Protein AF-A0A2M9CWA7-F1 (afdb_monomer)

Mean predicted aligned error: 9.36 Å

Solvent-accessible surface area (backbone atoms only — not comparable to full-atom values): 10494 Å² total; per-residue (Å²): 132,73,72,74,61,67,66,65,58,59,62,65,69,43,51,64,51,53,50,51,52,52,57,57,61,67,73,50,101,60,88,81,72,62,63,68,57,50,52,52,52,54,49,53,51,52,51,53,55,52,52,47,53,51,34,50,54,49,31,70,78,39,72,84,45,62,67,53,47,48,55,37,43,53,51,51,56,71,47,40,66,57,52,29,53,52,30,21,52,52,19,55,70,50,50,70,67,48,34,55,51,39,73,76,43,38,70,62,42,52,51,34,38,74,72,54,38,59,66,62,38,50,56,53,53,49,49,47,29,56,78,57,76,42,82,76,58,69,73,57,57,60,55,68,42,81,81,52,54,61,67,56,34,35,50,33,50,50,30,19,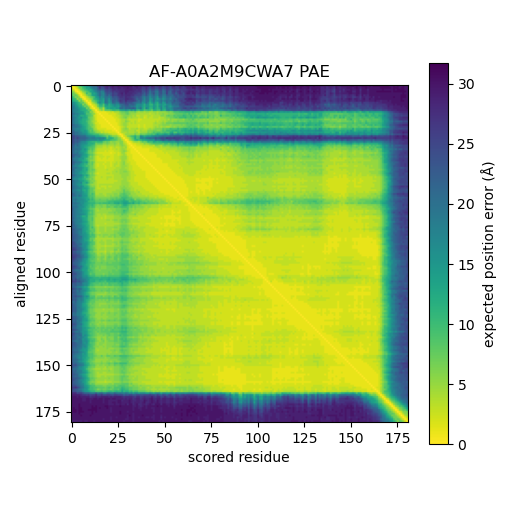49,49,27,40,69,62,78,82,84,69,84,77,74,82,90,74,89,84,80,88,134

Radius of gyration: 22.24 Å; Cα contacts (8 Å, |Δi|>4): 115; chains: 1; bounding box: 54×38×86 Å

pLDDT: mean 84.67, std 19.37, range [33.12, 98.31]

Secondary structure (DSSP, 8-state):
--HHHHHHHHHHHHHHHHHHHHHHHTTSSSPPPSHHHHHHHHHHHHHHHHHHHHHHHHHHH-TT-HHHHHHHHHHHHHTHHHHHHHHHHHHHT--HHHHHHHHHHHHHHHHHHHTT-HHHHHHHHHHHHHHHT-PPPHHHHHHT-TTS-HHHHHHHHHHHHHHHH----S-----------

Structure (mmCIF, N/CA/C/O backbone):
data_AF-A0A2M9CWA7-F1
#
_entry.id   AF-A0A2M9CWA7-F1
#
loop_
_atom_site.group_PDB
_atom_site.id
_atom_site.type_symbol
_atom_site.label_atom_id
_atom_site.label_alt_id
_atom_site.label_comp_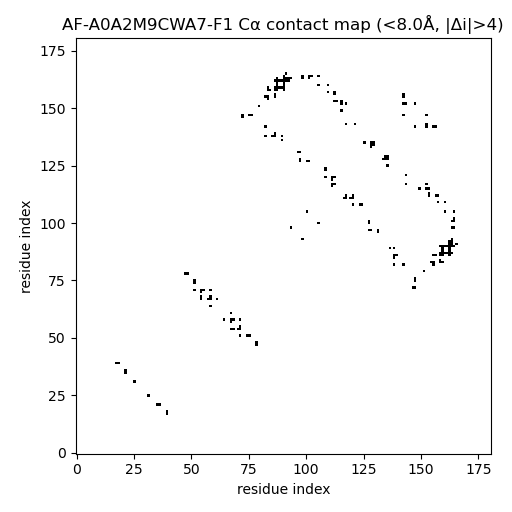id
_atom_site.label_asym_id
_atom_site.label_entity_id
_ato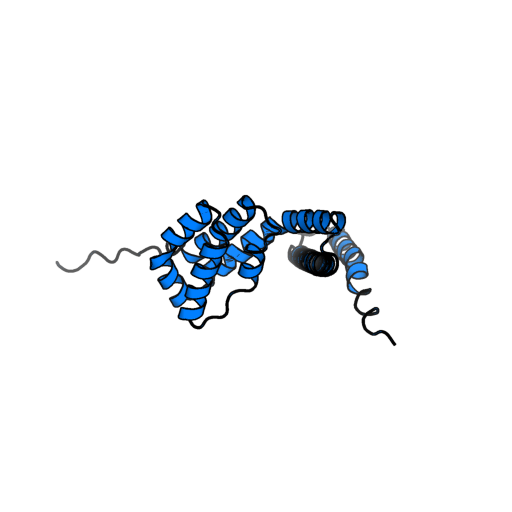m_site.label_seq_id
_atom_site.pdbx_PDB_ins_code
_atom_site.Cartn_x
_atom_site.Cartn_y
_atom_site.Cartn_z
_atom_site.occupancy
_atom_site.B_iso_or_equiv
_atom_site.auth_seq_id
_atom_site.auth_comp_id
_atom_site.auth_asym_id
_atom_site.auth_atom_id
_atom_site.pdbx_PDB_model_num
ATOM 1 N N . MET A 1 1 ? -4.539 22.882 -30.235 1.00 38.69 1 MET A N 1
ATOM 2 C CA . MET A 1 1 ? -3.107 22.633 -29.977 1.00 38.69 1 MET A CA 1
ATOM 3 C C . MET A 1 1 ? -3.024 21.938 -28.639 1.00 38.69 1 MET A C 1
ATOM 5 O O . MET A 1 1 ? -3.598 22.426 -27.677 1.00 38.69 1 MET A O 1
ATOM 9 N N . ASP A 1 2 ? -2.472 20.735 -28.660 1.00 36.09 2 ASP A N 1
ATOM 10 C CA . ASP A 1 2 ? -2.623 19.704 -27.640 1.00 36.09 2 ASP A CA 1
ATOM 11 C C . ASP A 1 2 ? -1.603 19.910 -26.510 1.00 36.09 2 ASP A C 1
ATOM 13 O O . ASP A 1 2 ? -0.435 19.546 -26.631 1.00 36.09 2 ASP A O 1
ATOM 17 N N . THR A 1 3 ? -2.025 20.563 -25.426 1.00 36.72 3 THR A N 1
ATOM 18 C CA . THR A 1 3 ? -1.172 20.862 -24.262 1.00 36.72 3 THR A CA 1
ATOM 19 C C . THR A 1 3 ? -0.827 19.620 -23.438 1.00 36.72 3 THR A C 1
ATOM 21 O O . THR A 1 3 ? 0.055 19.682 -22.590 1.00 36.72 3 THR A O 1
ATOM 24 N N . THR A 1 4 ? -1.455 18.470 -23.708 1.00 40.16 4 THR A N 1
ATOM 25 C CA . THR A 1 4 ? -1.196 17.229 -22.962 1.00 40.16 4 THR A CA 1
ATOM 26 C C . THR A 1 4 ? 0.036 16.457 -23.436 1.00 40.16 4 THR A C 1
ATOM 28 O O . THR A 1 4 ? 0.492 15.553 -22.733 1.00 40.16 4 THR A O 1
ATOM 31 N N . ASN A 1 5 ? 0.594 16.805 -24.601 1.00 40.84 5 ASN A N 1
ATOM 32 C CA . ASN A 1 5 ? 1.736 16.097 -25.184 1.00 40.84 5 ASN A CA 1
ATOM 33 C C . ASN A 1 5 ? 3.087 16.724 -24.787 1.00 40.84 5 ASN A C 1
ATOM 35 O O . ASN A 1 5 ? 4.086 16.021 -24.664 1.00 40.84 5 ASN A O 1
ATOM 39 N N . THR A 1 6 ? 3.108 18.029 -24.504 1.00 35.41 6 THR A N 1
ATOM 40 C CA . THR A 1 6 ? 4.332 18.759 -24.138 1.00 35.41 6 THR A CA 1
ATOM 41 C C . THR A 1 6 ? 4.754 18.518 -22.685 1.00 35.41 6 THR A C 1
ATOM 43 O O . THR A 1 6 ? 5.943 18.521 -22.405 1.00 35.41 6 THR A O 1
ATOM 46 N N . GLU A 1 7 ? 3.821 18.244 -21.765 1.00 40.56 7 GLU A N 1
ATOM 47 C CA . GLU A 1 7 ? 4.146 17.930 -20.359 1.00 40.56 7 GLU A CA 1
ATOM 48 C C . GLU A 1 7 ? 4.618 16.478 -20.160 1.00 40.56 7 GLU A C 1
ATOM 50 O O . GLU A 1 7 ? 5.442 16.211 -19.292 1.00 40.56 7 GLU A O 1
ATOM 55 N N . LYS A 1 8 ? 4.161 15.533 -20.996 1.00 42.03 8 LYS A N 1
ATOM 56 C CA . LYS A 1 8 ? 4.518 14.102 -20.891 1.00 42.03 8 LYS A CA 1
ATOM 57 C C . LYS A 1 8 ? 5.938 13.781 -21.364 1.00 42.03 8 LYS A C 1
ATOM 59 O O . LYS A 1 8 ? 6.501 12.767 -20.959 1.00 42.03 8 LYS A O 1
ATOM 64 N N . GLN A 1 9 ? 6.515 14.620 -22.224 1.00 38.09 9 GLN A N 1
ATOM 65 C CA . GLN A 1 9 ? 7.842 14.397 -22.803 1.00 38.09 9 GLN A CA 1
ATOM 66 C C . GLN A 1 9 ? 8.982 14.905 -21.898 1.00 38.09 9 GLN A C 1
ATOM 68 O O . GLN A 1 9 ? 10.122 14.458 -22.029 1.00 38.09 9 GLN A O 1
ATOM 73 N N . THR A 1 10 ? 8.658 15.763 -20.926 1.00 47.47 10 THR A N 1
ATOM 74 C CA . THR A 1 10 ? 9.597 16.420 -20.001 1.00 47.47 10 THR A CA 1
ATOM 75 C C . THR A 1 10 ? 10.071 15.520 -18.853 1.00 47.47 10 THR A C 1
ATOM 77 O O . THR A 1 10 ? 11.124 15.772 -18.270 1.00 47.47 10 THR A O 1
ATOM 80 N N . ASP A 1 11 ? 9.337 14.449 -18.540 1.00 52.94 11 ASP A N 1
ATOM 81 C CA . ASP A 1 11 ? 9.581 13.623 -17.349 1.00 52.94 11 ASP A CA 1
ATOM 82 C C . ASP A 1 11 ? 10.583 12.474 -17.586 1.00 52.94 11 ASP A C 1
ATOM 84 O O . ASP A 1 11 ? 11.450 12.217 -16.746 1.00 52.94 11 ASP A O 1
ATOM 88 N N . ILE A 1 12 ? 10.536 11.810 -18.751 1.00 50.84 12 ILE A N 1
ATOM 89 C CA . ILE A 1 12 ? 11.425 10.672 -19.078 1.00 50.84 12 ILE A CA 1
ATOM 90 C C . ILE A 1 12 ? 12.798 11.145 -19.576 1.00 50.84 12 ILE A C 1
ATOM 92 O O . ILE A 1 12 ? 13.814 10.564 -19.195 1.00 50.84 12 ILE A O 1
ATOM 96 N N . GLN A 1 13 ? 12.863 12.238 -20.353 1.00 53.28 13 GLN A N 1
ATOM 97 C CA . GLN A 1 13 ? 14.140 12.861 -20.753 1.00 53.28 13 GLN A CA 1
ATOM 98 C C . GLN A 1 13 ? 14.951 13.371 -19.544 1.00 53.28 13 GLN A C 1
ATOM 100 O O . GLN A 1 13 ? 16.154 13.590 -19.646 1.00 53.28 13 GLN A O 1
ATOM 105 N N . ASN A 1 14 ? 14.307 13.496 -18.382 1.00 72.12 14 ASN A N 1
ATOM 106 C CA . ASN A 1 14 ? 14.909 13.923 -17.126 1.00 72.12 14 ASN A CA 1
ATOM 107 C C . ASN A 1 14 ? 15.718 12.805 -16.438 1.00 72.12 14 ASN A C 1
ATOM 109 O O . ASN A 1 14 ? 16.709 13.095 -15.783 1.00 72.12 14 ASN A O 1
ATOM 113 N N . LEU A 1 15 ? 15.340 11.523 -16.575 1.00 77.94 15 LEU A N 1
ATOM 114 C CA . LEU A 1 15 ? 15.951 10.449 -15.774 1.00 77.94 15 LEU A CA 1
ATOM 115 C C . LEU A 1 15 ? 17.387 10.116 -16.197 1.00 77.94 15 LEU A C 1
ATOM 117 O O . LEU A 1 15 ? 18.257 9.979 -15.343 1.00 77.94 15 LEU A O 1
ATOM 121 N N . ASP A 1 16 ? 17.642 10.014 -17.501 1.00 82.38 16 ASP A N 1
ATOM 122 C CA . ASP A 1 16 ? 18.994 9.775 -18.026 1.00 82.38 16 ASP A CA 1
ATOM 123 C C . ASP A 1 16 ? 19.945 10.923 -17.647 1.00 82.38 16 ASP A C 1
ATOM 125 O O . ASP A 1 16 ? 21.086 10.692 -17.250 1.00 82.38 16 ASP A O 1
ATOM 129 N N . GLN A 1 17 ? 19.444 12.163 -17.669 1.00 82.94 17 GLN A N 1
ATOM 130 C CA . GLN A 1 17 ? 20.203 13.323 -17.209 1.00 82.94 17 GLN A CA 1
ATOM 131 C C . GLN A 1 17 ? 20.481 13.262 -15.700 1.00 82.94 17 GLN A C 1
ATOM 133 O O . GLN A 1 17 ? 21.622 13.451 -15.292 1.00 82.94 17 GLN A O 1
ATOM 138 N N . LEU A 1 18 ? 19.484 12.916 -14.878 1.00 83.25 18 LEU A N 1
ATOM 139 C CA . LEU A 1 18 ? 19.658 12.749 -13.429 1.00 83.25 18 LEU A CA 1
ATOM 140 C C . LEU A 1 18 ? 20.708 11.681 -13.086 1.00 83.25 18 LEU A C 1
ATOM 142 O O . LEU A 1 18 ? 21.506 11.873 -12.169 1.00 83.25 18 LEU A O 1
ATOM 146 N N . LEU A 1 19 ? 20.728 10.563 -13.818 1.00 87.06 19 LEU A N 1
ATOM 147 C CA . LEU A 1 19 ? 21.727 9.511 -13.625 1.00 87.06 19 LEU A CA 1
ATOM 148 C C . LEU A 1 19 ? 23.127 9.981 -14.041 1.00 87.06 19 LEU A C 1
ATOM 150 O O . LEU A 1 19 ? 24.079 9.784 -13.288 1.00 87.06 19 LEU A O 1
ATOM 154 N N . LYS A 1 20 ? 23.254 10.677 -15.177 1.00 87.88 20 LYS A N 1
ATOM 155 C CA . LYS A 1 20 ? 24.523 11.284 -15.623 1.00 87.88 20 LYS A CA 1
ATOM 156 C C . LYS A 1 20 ? 25.059 12.327 -14.644 1.00 87.88 20 LYS A C 1
ATOM 158 O O . LYS A 1 20 ? 26.276 12.421 -14.449 1.00 87.88 20 LYS A O 1
ATOM 163 N N . ASP A 1 21 ? 24.173 13.097 -14.020 1.00 84.94 21 ASP A N 1
ATOM 164 C CA . ASP A 1 21 ? 24.539 14.086 -13.007 1.00 84.94 21 ASP A CA 1
ATOM 165 C C . ASP A 1 21 ? 25.096 13.394 -11.751 1.00 84.94 21 ASP A C 1
ATOM 167 O O . ASP A 1 21 ? 26.141 13.805 -11.242 1.00 84.94 21 ASP A O 1
ATOM 171 N N . LEU A 1 22 ? 24.471 12.297 -11.297 1.00 87.31 22 LEU A N 1
ATOM 172 C CA . LEU A 1 22 ? 24.997 11.468 -10.203 1.00 87.31 22 LEU A CA 1
ATOM 173 C C . LEU A 1 22 ? 26.350 10.838 -10.559 1.00 87.31 22 LEU A C 1
ATOM 175 O O . LEU A 1 22 ? 27.294 10.926 -9.775 1.00 87.31 22 LEU A O 1
ATOM 179 N N . GLU A 1 23 ? 26.478 10.242 -11.747 1.00 88.31 23 GLU A N 1
ATOM 180 C CA . GLU A 1 23 ? 27.740 9.660 -12.222 1.00 88.31 23 GLU A CA 1
ATOM 181 C C . GLU A 1 23 ? 28.871 10.691 -12.255 1.00 88.31 23 GLU A C 1
ATOM 183 O O . GLU A 1 23 ? 30.015 10.382 -11.925 1.00 88.31 23 GLU A O 1
ATOM 188 N N . SER A 1 24 ? 28.563 11.929 -12.639 1.00 84.56 24 SER A N 1
ATOM 189 C CA . SER A 1 24 ? 29.545 13.011 -12.693 1.00 84.56 24 SER A CA 1
ATOM 190 C C . SER A 1 24 ? 29.987 13.456 -11.298 1.00 84.56 24 SER A C 1
ATOM 192 O O . SER A 1 24 ? 31.174 13.706 -11.099 1.00 84.56 24 SER A O 1
ATOM 194 N N . GLN A 1 25 ? 29.080 13.471 -10.316 1.00 77.69 25 GLN A N 1
ATOM 195 C CA . GLN A 1 25 ? 29.407 13.766 -8.914 1.00 77.69 25 GLN A CA 1
ATOM 196 C C . GLN A 1 25 ? 30.314 12.702 -8.275 1.00 77.69 25 GLN A C 1
ATOM 198 O O . GLN A 1 25 ? 31.097 13.020 -7.383 1.00 77.69 25 GLN A O 1
ATOM 203 N N . LEU A 1 26 ? 30.256 11.454 -8.753 1.00 82.56 26 LEU A N 1
ATOM 204 C CA . LEU A 1 26 ? 31.111 10.357 -8.284 1.00 82.56 26 LEU A CA 1
ATOM 205 C C . LEU A 1 26 ? 32.544 10.396 -8.844 1.00 82.56 26 LEU A C 1
ATOM 207 O O . LEU A 1 26 ? 33.408 9.674 -8.349 1.00 82.56 26 LEU A O 1
ATOM 211 N N . LYS A 1 27 ? 32.822 11.224 -9.863 1.00 79.31 27 LYS A N 1
ATOM 212 C CA . LYS A 1 27 ? 34.168 11.358 -10.456 1.00 79.31 27 LYS A CA 1
ATOM 213 C C . LYS A 1 27 ? 35.133 12.170 -9.584 1.00 79.31 27 LYS A C 1
ATOM 215 O O . LYS A 1 27 ? 36.336 12.149 -9.838 1.00 79.31 27 LYS A O 1
ATOM 220 N N . GLU A 1 28 ? 34.641 12.861 -8.556 1.00 68.19 28 GLU A N 1
ATOM 221 C CA . GLU A 1 28 ? 35.477 13.561 -7.579 1.00 68.19 28 GLU A CA 1
ATOM 222 C C . GLU A 1 28 ? 35.774 12.664 -6.364 1.00 68.19 28 GLU A C 1
ATOM 224 O O . GLU A 1 28 ? 34.864 12.108 -5.755 1.00 68.19 28 GLU A O 1
ATOM 229 N N . VAL A 1 29 ? 37.048 12.539 -5.962 1.00 57.81 29 VAL A N 1
ATOM 230 C CA . VAL A 1 29 ? 37.458 11.794 -4.752 1.00 57.81 29 VAL A CA 1
ATOM 231 C C . VAL A 1 29 ? 37.065 12.592 -3.504 1.00 57.81 29 VAL A C 1
ATOM 233 O O . VAL A 1 29 ? 37.864 13.332 -2.931 1.00 57.81 29 VAL A O 1
ATOM 236 N N . LYS A 1 30 ? 35.798 12.477 -3.106 1.00 72.50 30 LYS A N 1
ATOM 237 C CA . LYS A 1 30 ? 35.201 13.082 -1.910 1.00 72.50 30 LYS A CA 1
ATOM 238 C C . LYS A 1 30 ? 34.226 12.093 -1.262 1.00 72.50 30 LYS A C 1
ATOM 240 O O . LYS A 1 30 ? 33.740 11.186 -1.939 1.00 72.50 30 LYS A O 1
ATOM 245 N N . PRO A 1 31 ? 33.920 12.242 0.040 1.00 78.38 31 PRO A N 1
ATOM 246 C CA . PRO A 1 31 ? 32.819 11.504 0.647 1.00 78.38 31 PRO A CA 1
ATOM 247 C C . PRO A 1 31 ? 31.527 11.761 -0.139 1.00 78.38 31 PRO A C 1
ATOM 249 O O . PRO A 1 31 ? 31.173 12.910 -0.410 1.00 78.38 31 PRO A O 1
ATOM 252 N N . VAL A 1 32 ? 30.842 10.682 -0.519 1.00 81.56 32 VAL A N 1
ATOM 253 C CA . VAL A 1 32 ? 29.618 10.744 -1.323 1.00 81.56 32 VAL A CA 1
ATOM 254 C C . VAL A 1 32 ? 28.492 11.350 -0.488 1.00 81.56 32 VAL A C 1
ATOM 256 O O . VAL A 1 32 ? 28.155 10.834 0.578 1.00 81.56 32 VAL A O 1
ATOM 259 N N . ASN A 1 33 ? 27.898 12.440 -0.976 1.00 84.19 33 ASN A N 1
ATOM 260 C CA . ASN A 1 33 ? 26.693 13.017 -0.388 1.00 84.19 33 ASN A CA 1
ATOM 261 C C . ASN A 1 33 ? 25.476 12.138 -0.753 1.00 84.19 33 ASN A C 1
ATOM 263 O O . ASN A 1 33 ? 25.222 11.959 -1.944 1.00 84.19 33 ASN A O 1
ATOM 267 N N . PRO A 1 34 ? 24.716 11.592 0.216 1.00 87.50 34 PRO A N 1
ATOM 268 C CA . PRO A 1 34 ? 23.567 10.734 -0.077 1.00 87.50 34 PRO A CA 1
ATOM 269 C C . PRO A 1 34 ? 22.316 11.496 -0.541 1.00 87.50 34 PRO A C 1
ATOM 271 O O . PRO A 1 34 ? 21.430 10.880 -1.130 1.00 87.50 34 PRO A O 1
ATOM 274 N N . GLU A 1 35 ? 22.211 12.807 -0.295 1.00 88.44 35 GLU A N 1
ATOM 275 C CA . GLU A 1 35 ? 20.981 13.564 -0.587 1.00 88.44 35 GLU A CA 1
ATOM 276 C C . GLU A 1 35 ? 20.592 13.552 -2.081 1.00 88.44 35 GLU A C 1
ATOM 278 O O . GLU A 1 35 ? 19.451 13.200 -2.379 1.00 88.44 35 GLU A O 1
ATOM 283 N N . PRO A 1 36 ? 21.508 13.775 -3.046 1.00 86.56 36 PRO A N 1
ATOM 284 C CA . PRO A 1 36 ? 21.181 13.647 -4.469 1.00 86.56 36 PRO A CA 1
ATOM 285 C C . PRO A 1 36 ? 20.656 12.256 -4.859 1.00 86.56 36 PRO A C 1
ATOM 287 O O . PRO A 1 36 ? 19.729 12.138 -5.660 1.00 86.56 36 PRO A O 1
ATOM 290 N N . PHE A 1 37 ? 21.202 11.187 -4.267 1.00 89.69 37 PHE A N 1
ATOM 291 C CA . PHE A 1 37 ? 20.715 9.822 -4.498 1.00 89.69 37 PHE A CA 1
ATOM 292 C C . PHE A 1 37 ? 19.302 9.640 -3.956 1.00 89.69 37 PHE A C 1
ATOM 294 O O . PHE A 1 37 ? 18.473 8.984 -4.586 1.00 89.69 37 PHE A O 1
ATOM 301 N N . ARG A 1 38 ? 19.017 10.240 -2.798 1.00 88.31 38 ARG A N 1
ATOM 302 C CA . ARG A 1 38 ? 17.690 10.219 -2.191 1.00 88.31 38 ARG A CA 1
ATOM 303 C C . ARG A 1 38 ? 16.668 10.936 -3.064 1.00 88.31 38 ARG A C 1
ATOM 305 O O . ARG A 1 38 ? 15.570 10.417 -3.251 1.00 88.31 38 ARG A O 1
ATOM 312 N N . ASP A 1 39 ? 17.039 12.071 -3.644 1.00 85.94 39 ASP A N 1
ATOM 313 C CA . ASP A 1 39 ? 16.180 12.821 -4.559 1.00 85.94 39 ASP A CA 1
ATOM 314 C C . ASP A 1 39 ? 15.872 12.030 -5.834 1.00 85.94 39 ASP A C 1
ATOM 316 O O . ASP A 1 39 ? 14.709 11.930 -6.233 1.00 85.94 39 ASP A O 1
ATOM 320 N N . VAL A 1 40 ? 16.884 11.405 -6.446 1.00 89.12 40 VAL A N 1
ATOM 321 C CA . VAL A 1 40 ? 16.683 10.544 -7.625 1.00 89.12 40 VAL A CA 1
ATOM 322 C C . VAL A 1 40 ? 15.831 9.325 -7.281 1.00 89.12 40 VAL A C 1
ATOM 324 O O . VAL A 1 40 ? 14.894 9.010 -8.015 1.00 89.12 40 VAL A O 1
ATOM 327 N N . PHE A 1 41 ? 16.085 8.678 -6.142 1.00 88.12 41 PHE A N 1
ATOM 328 C CA . PHE A 1 41 ? 15.269 7.565 -5.659 1.00 88.12 41 PHE A CA 1
ATOM 329 C C . PHE A 1 41 ? 13.797 7.971 -5.483 1.00 88.12 41 PHE A C 1
ATOM 331 O O . PHE A 1 41 ? 12.905 7.286 -5.982 1.00 88.12 41 PHE A O 1
ATOM 338 N N . ASN A 1 42 ? 13.533 9.118 -4.851 1.00 85.94 42 ASN A N 1
ATOM 339 C CA . ASN A 1 42 ? 12.176 9.633 -4.663 1.00 85.94 42 ASN A CA 1
ATOM 340 C C . ASN A 1 42 ? 11.469 9.903 -6.003 1.00 85.94 42 ASN A C 1
ATOM 342 O O . ASN A 1 42 ? 10.271 9.648 -6.129 1.00 85.94 42 ASN A O 1
ATOM 346 N N . ARG A 1 43 ? 12.193 10.392 -7.019 1.00 86.69 43 ARG A N 1
ATOM 347 C CA . ARG A 1 43 ? 11.641 10.592 -8.371 1.00 86.69 43 ARG A CA 1
ATOM 348 C C . ARG A 1 43 ? 11.321 9.270 -9.066 1.00 86.69 43 ARG A C 1
ATOM 350 O O . ARG A 1 43 ? 10.244 9.139 -9.640 1.00 86.69 43 ARG A O 1
ATOM 357 N N . LEU A 1 44 ? 12.215 8.283 -8.982 1.00 87.75 44 LEU A N 1
ATOM 358 C CA . LEU A 1 44 ? 11.989 6.941 -9.533 1.00 87.75 44 LEU A CA 1
ATOM 359 C C . LEU A 1 44 ? 10.720 6.306 -8.961 1.00 87.75 44 LEU A C 1
ATOM 361 O O . LEU A 1 44 ? 9.871 5.831 -9.712 1.00 87.75 44 LEU A O 1
ATOM 365 N N . VAL A 1 45 ? 10.564 6.390 -7.643 1.00 87.12 45 VAL A N 1
ATOM 366 C CA . VAL A 1 45 ? 9.354 5.995 -6.920 1.00 87.12 45 VAL A CA 1
ATOM 367 C C . VAL A 1 45 ? 8.102 6.682 -7.485 1.00 87.12 45 VAL A C 1
ATOM 369 O O . VAL A 1 45 ? 7.097 6.030 -7.770 1.00 87.12 45 VAL A O 1
ATOM 372 N N . GLN A 1 46 ? 8.140 8.002 -7.693 1.00 86.81 46 GLN A N 1
ATOM 373 C CA . GLN A 1 46 ? 6.989 8.745 -8.218 1.00 86.81 46 GLN A CA 1
ATOM 374 C C . GLN A 1 46 ? 6.616 8.292 -9.632 1.00 86.81 46 GLN A C 1
ATOM 376 O O . GLN A 1 46 ? 5.430 8.110 -9.922 1.00 86.81 46 GLN A O 1
ATOM 381 N N . TYR A 1 47 ? 7.606 8.048 -10.493 1.00 88.81 47 TYR A N 1
ATOM 382 C CA . TYR A 1 47 ? 7.365 7.519 -11.833 1.00 88.81 47 TYR A CA 1
ATOM 383 C C . TYR A 1 47 ? 6.796 6.103 -11.810 1.00 88.81 47 TYR A C 1
ATOM 385 O O . TYR A 1 47 ? 5.849 5.826 -12.546 1.00 88.81 47 TYR A O 1
ATOM 393 N N . GLN A 1 48 ? 7.293 5.231 -10.931 1.00 90.75 48 GLN A N 1
ATOM 394 C CA . GLN A 1 48 ? 6.750 3.882 -10.750 1.00 90.75 48 GLN A CA 1
ATOM 395 C C . GLN A 1 48 ? 5.280 3.920 -10.315 1.00 90.75 48 GLN A C 1
ATOM 397 O O . GLN A 1 48 ? 4.437 3.261 -10.929 1.00 90.75 48 GLN A O 1
ATOM 402 N N . ARG A 1 49 ? 4.941 4.752 -9.322 1.00 89.56 49 ARG A N 1
ATOM 403 C CA . ARG A 1 49 ? 3.550 4.952 -8.879 1.00 89.56 49 ARG A CA 1
ATOM 404 C C . ARG A 1 49 ? 2.673 5.502 -9.999 1.00 89.56 49 ARG A C 1
ATOM 406 O O . ARG A 1 49 ? 1.549 5.041 -10.193 1.00 89.56 49 ARG A O 1
ATOM 413 N N . ARG A 1 50 ? 3.176 6.479 -10.757 1.00 91.88 50 ARG A N 1
ATOM 414 C CA . ARG A 1 50 ? 2.438 7.071 -11.876 1.00 91.88 50 ARG A CA 1
ATOM 415 C C . ARG A 1 50 ? 2.179 6.050 -12.979 1.00 91.88 50 ARG A C 1
ATOM 417 O O . ARG A 1 50 ? 1.069 5.997 -13.503 1.00 91.88 50 ARG A O 1
ATOM 424 N N . PHE A 1 51 ? 3.170 5.229 -13.306 1.00 95.12 51 PHE A N 1
ATOM 425 C CA . PHE A 1 51 ? 3.024 4.159 -14.284 1.00 95.12 51 PHE A CA 1
ATOM 426 C C . PHE A 1 51 ? 1.982 3.126 -13.841 1.00 95.12 51 PHE A C 1
ATOM 428 O O . PHE A 1 51 ? 1.098 2.787 -14.625 1.00 95.12 51 PHE A O 1
ATOM 435 N N . GLN A 1 52 ? 1.998 2.715 -12.568 1.00 95.38 52 GLN A N 1
ATOM 436 C CA . GLN A 1 52 ? 0.970 1.832 -12.008 1.00 95.38 52 GLN A CA 1
ATOM 437 C C . GLN A 1 52 ? -0.448 2.416 -12.148 1.00 95.38 52 GLN A C 1
ATOM 439 O O . GLN A 1 52 ? -1.360 1.697 -12.540 1.00 95.38 52 GLN A O 1
ATOM 444 N N . GLN A 1 53 ? -0.643 3.714 -11.888 1.00 93.38 53 GLN A N 1
ATOM 445 C CA . GLN A 1 53 ? -1.947 4.378 -12.061 1.00 93.38 53 GLN A CA 1
ATOM 446 C C . GLN A 1 53 ? -2.412 4.408 -13.523 1.00 93.38 53 GLN A C 1
ATOM 448 O O . GLN A 1 53 ? -3.602 4.286 -13.805 1.00 93.38 53 GLN A O 1
ATOM 453 N N . LEU A 1 54 ? -1.484 4.598 -14.466 1.00 95.88 54 LEU A N 1
ATOM 454 C CA . LEU A 1 54 ? -1.806 4.551 -15.892 1.00 95.88 54 LEU A CA 1
ATOM 455 C C . LEU A 1 54 ? -2.219 3.140 -16.317 1.00 95.88 54 LEU A C 1
ATOM 457 O O . LEU A 1 54 ? -3.148 3.002 -17.108 1.00 95.88 54 LEU A O 1
ATOM 461 N N . LEU A 1 55 ? -1.566 2.110 -15.774 1.00 96.06 55 LEU A N 1
ATOM 462 C CA . LEU A 1 55 ? -1.938 0.715 -16.004 1.00 96.06 55 LEU A CA 1
ATOM 463 C C . LEU A 1 55 ? -3.310 0.389 -15.418 1.00 96.06 55 LEU A C 1
ATOM 465 O O . LEU A 1 55 ? -4.123 -0.201 -16.120 1.00 96.06 55 LEU A O 1
ATOM 469 N N . GLU A 1 56 ? -3.596 0.830 -14.192 1.00 95.00 56 GLU A N 1
ATOM 470 C CA . GLU A 1 56 ? -4.932 0.717 -13.595 1.00 95.00 56 GLU A CA 1
ATOM 471 C C . GLU A 1 56 ? -5.990 1.316 -14.530 1.00 95.00 56 GLU A C 1
ATOM 473 O O . GLU A 1 56 ? -6.912 0.620 -14.957 1.00 95.00 56 GLU A O 1
ATOM 478 N N . TRP A 1 57 ? -5.800 2.571 -14.949 1.00 95.62 57 TRP A N 1
ATOM 479 C CA . TRP A 1 57 ? -6.733 3.241 -15.852 1.00 95.62 57 TRP A CA 1
ATOM 480 C C . TRP A 1 57 ? -6.871 2.524 -17.204 1.00 95.62 57 TRP A C 1
ATOM 482 O O . TRP A 1 57 ? -7.976 2.375 -17.729 1.00 95.62 57 TRP A O 1
ATOM 492 N N . ALA A 1 58 ? -5.764 2.026 -17.759 1.00 95.75 58 ALA A N 1
ATOM 493 C CA . ALA A 1 58 ? -5.781 1.253 -18.993 1.00 95.75 58 ALA A CA 1
ATOM 494 C C . ALA A 1 58 ? -6.577 -0.053 -18.837 1.00 95.75 58 ALA A C 1
ATOM 496 O O . ALA A 1 58 ? -7.339 -0.399 -19.742 1.00 95.75 58 ALA A O 1
ATOM 497 N N . THR A 1 59 ? -6.447 -0.750 -17.702 1.00 94.94 59 THR A N 1
ATOM 498 C CA . THR A 1 59 ? -7.214 -1.972 -17.408 1.00 94.94 59 THR A CA 1
ATOM 499 C C . THR A 1 59 ? -8.693 -1.698 -17.150 1.00 94.94 59 THR A C 1
ATOM 501 O O . THR A 1 59 ? -9.532 -2.500 -17.555 1.00 94.94 59 THR A O 1
ATOM 504 N N . ASP A 1 60 ? -9.037 -0.545 -16.571 1.00 92.94 60 ASP A N 1
ATOM 505 C CA . ASP A 1 60 ? -10.430 -0.145 -16.350 1.00 92.94 60 ASP A CA 1
ATOM 506 C C . ASP A 1 60 ? -11.180 0.103 -17.663 1.00 92.94 60 ASP A C 1
ATOM 508 O O . ASP A 1 60 ? -12.362 -0.243 -17.773 1.00 92.94 60 ASP A O 1
ATOM 512 N N . ILE A 1 61 ? -10.492 0.681 -18.657 1.00 95.50 61 ILE A N 1
ATOM 513 C CA . ILE A 1 61 ? -11.027 0.917 -20.007 1.00 95.50 61 ILE A CA 1
ATOM 514 C C . ILE A 1 61 ? -11.009 -0.372 -20.843 1.00 95.50 61 ILE A C 1
ATOM 516 O O . ILE A 1 61 ? -11.911 -0.595 -21.646 1.00 95.50 61 ILE A O 1
ATOM 520 N N . ASN A 1 62 ? -10.011 -1.239 -20.648 1.00 94.06 62 ASN A N 1
ATOM 521 C CA . ASN A 1 62 ? -9.795 -2.455 -21.439 1.00 94.06 62 ASN A CA 1
ATOM 522 C C . ASN A 1 62 ? -9.943 -3.716 -20.577 1.00 94.06 62 ASN A C 1
ATOM 524 O O . ASN A 1 62 ? -9.011 -4.513 -20.456 1.00 94.06 62 ASN A O 1
ATOM 528 N N . ARG A 1 63 ? -11.124 -3.903 -19.978 1.00 89.50 63 ARG A N 1
ATOM 529 C CA . ARG A 1 63 ? -11.365 -4.940 -18.956 1.00 89.50 63 ARG A CA 1
ATOM 530 C C . ARG A 1 63 ? -11.104 -6.372 -19.414 1.00 89.50 63 ARG A C 1
ATOM 532 O O . ARG A 1 63 ? -10.774 -7.200 -18.577 1.00 89.50 63 ARG A O 1
ATOM 539 N N . ASP A 1 64 ? -11.206 -6.665 -20.706 1.00 93.06 64 ASP A N 1
ATOM 540 C CA . ASP A 1 64 ? -10.980 -8.015 -21.240 1.00 93.06 64 ASP A CA 1
ATOM 541 C C . ASP A 1 64 ? -9.528 -8.256 -21.696 1.00 93.06 64 ASP A C 1
ATOM 543 O O . ASP A 1 64 ? -9.161 -9.374 -22.069 1.00 93.06 64 ASP A O 1
ATOM 547 N N . ASN A 1 65 ? -8.674 -7.227 -21.658 1.00 95.06 65 ASN A N 1
ATOM 548 C CA . ASN A 1 65 ? -7.284 -7.330 -22.086 1.00 95.06 65 ASN A CA 1
ATOM 549 C C . ASN A 1 65 ? -6.416 -7.956 -20.983 1.00 95.06 65 ASN A C 1
ATOM 551 O O . ASN A 1 65 ? -5.927 -7.280 -20.074 1.00 95.06 65 ASN A O 1
ATOM 555 N N . LYS A 1 66 ? -6.211 -9.272 -21.086 1.00 94.06 6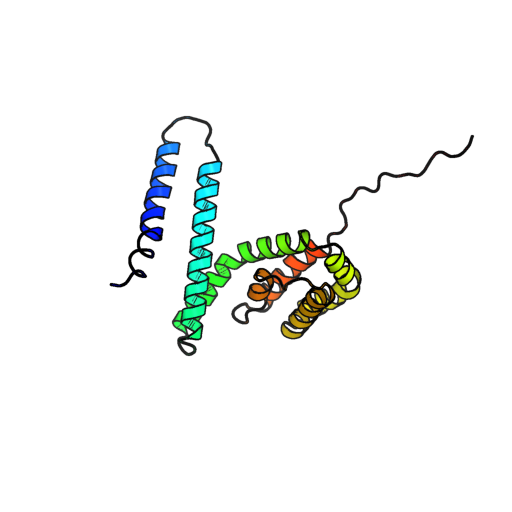6 LYS A N 1
ATOM 556 C CA . LYS A 1 66 ? -5.417 -10.055 -20.130 1.00 94.06 66 LYS A CA 1
ATOM 557 C C . LYS A 1 66 ? -3.944 -9.650 -20.081 1.00 94.06 66 LYS A C 1
ATOM 559 O O . LYS A 1 66 ? -3.350 -9.740 -19.011 1.00 94.06 66 LYS A O 1
ATOM 564 N N . ASP A 1 67 ? -3.375 -9.177 -21.187 1.00 95.69 67 ASP A N 1
ATOM 565 C CA . ASP A 1 67 ? -1.968 -8.768 -21.235 1.00 95.69 67 ASP A CA 1
ATOM 566 C C . ASP A 1 67 ? -1.753 -7.497 -20.405 1.00 95.69 67 ASP A C 1
ATOM 568 O O . ASP A 1 67 ? -0.857 -7.445 -19.562 1.00 95.69 67 ASP A O 1
ATOM 572 N N . LEU A 1 68 ? -2.641 -6.504 -20.548 1.00 94.69 68 LEU A N 1
ATOM 573 C CA . LEU A 1 68 ? -2.616 -5.294 -19.716 1.00 94.69 68 LEU A CA 1
ATOM 574 C C . LEU A 1 68 ? -2.830 -5.613 -18.233 1.00 94.69 68 LEU A C 1
ATOM 576 O O . LEU A 1 68 ? -2.148 -5.046 -17.379 1.00 94.69 68 LEU A O 1
ATOM 580 N N . GLN A 1 69 ? -3.738 -6.541 -17.916 1.00 93.25 69 GLN A N 1
ATOM 581 C CA . GLN A 1 69 ? -3.933 -7.001 -16.538 1.00 93.25 69 GLN A CA 1
ATOM 582 C C . GLN A 1 69 ? -2.690 -7.699 -15.975 1.00 93.25 69 GLN A C 1
ATOM 584 O O . GLN A 1 69 ? -2.370 -7.512 -14.800 1.00 93.25 69 GLN A O 1
ATOM 589 N N . GLY A 1 70 ? -1.994 -8.490 -16.799 1.00 95.06 70 GLY A N 1
ATOM 590 C CA . GLY A 1 70 ? -0.734 -9.138 -16.442 1.00 95.06 70 GLY A CA 1
ATOM 591 C C . GLY A 1 70 ? 0.330 -8.114 -16.061 1.00 95.06 70 GLY A C 1
ATOM 592 O O . GLY A 1 70 ? 0.843 -8.154 -14.944 1.00 95.06 70 GLY A O 1
ATOM 593 N N . ILE A 1 71 ? 0.561 -7.126 -16.932 1.00 96.50 71 ILE A N 1
ATOM 594 C CA . ILE A 1 71 ? 1.529 -6.044 -16.691 1.00 96.50 71 ILE A CA 1
ATOM 595 C C . ILE A 1 71 ? 1.152 -5.245 -15.436 1.00 96.50 71 ILE A C 1
ATOM 597 O O . ILE A 1 71 ? 2.013 -4.958 -14.604 1.00 96.50 71 ILE A O 1
ATOM 601 N N . TYR A 1 72 ? -0.132 -4.912 -15.256 1.00 95.62 72 TYR A N 1
ATOM 602 C CA . TYR A 1 72 ? -0.583 -4.211 -14.053 1.00 95.62 72 TYR A CA 1
ATOM 603 C C . TYR A 1 72 ? -0.267 -5.013 -12.787 1.00 95.62 72 TYR A C 1
ATOM 605 O O . TYR A 1 72 ? 0.290 -4.466 -11.834 1.00 95.62 72 TYR A O 1
ATOM 613 N N . ARG A 1 73 ? -0.565 -6.316 -12.782 1.00 94.19 73 ARG A N 1
ATOM 614 C CA . ARG A 1 73 ? -0.294 -7.185 -11.633 1.00 94.19 73 ARG A CA 1
ATOM 615 C C . ARG A 1 73 ? 1.199 -7.269 -11.313 1.00 94.19 73 ARG A C 1
ATOM 617 O O . ARG A 1 73 ? 1.554 -7.214 -10.138 1.00 94.19 73 ARG A O 1
ATOM 624 N N . GLU A 1 74 ? 2.055 -7.389 -12.323 1.00 94.75 74 GLU A N 1
ATOM 625 C CA . GLU A 1 74 ? 3.512 -7.438 -12.146 1.00 94.75 74 GLU A CA 1
ATOM 626 C C . GLU A 1 74 ? 4.047 -6.14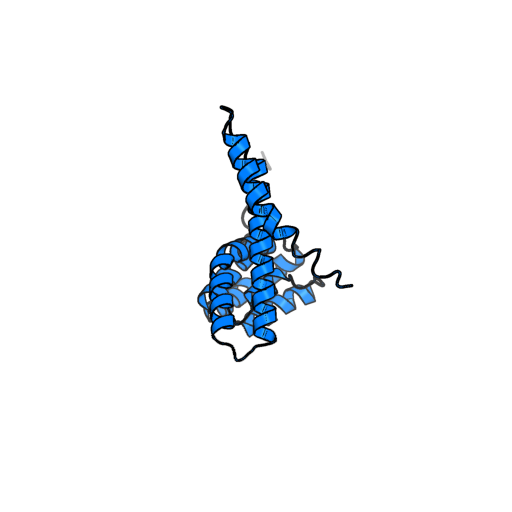8 -11.523 1.00 94.75 74 GLU A C 1
ATOM 628 O O . GLU A 1 74 ? 4.708 -6.184 -10.484 1.00 94.75 74 GLU A O 1
ATOM 633 N N . VAL A 1 75 ? 3.681 -4.999 -12.097 1.00 94.94 75 VAL A N 1
ATOM 634 C CA . VAL A 1 75 ? 4.105 -3.682 -11.604 1.00 94.94 75 VAL A CA 1
ATOM 635 C C . VAL A 1 75 ? 3.590 -3.428 -10.189 1.00 94.94 75 VAL A C 1
ATOM 637 O O . VAL A 1 75 ? 4.349 -3.002 -9.320 1.00 94.94 75 VAL A O 1
ATOM 640 N N . ALA A 1 76 ? 2.318 -3.737 -9.923 1.00 94.25 76 ALA A N 1
ATOM 641 C CA . ALA A 1 76 ? 1.737 -3.606 -8.591 1.00 94.25 76 ALA A CA 1
ATOM 642 C C . ALA A 1 76 ? 2.433 -4.522 -7.568 1.00 94.25 76 ALA A C 1
ATOM 644 O O . ALA A 1 76 ? 2.590 -4.140 -6.408 1.00 94.25 76 ALA A O 1
ATOM 645 N N . GLY A 1 77 ? 2.876 -5.710 -7.994 1.00 93.12 77 GLY A N 1
ATOM 646 C CA . GLY A 1 77 ? 3.678 -6.627 -7.189 1.00 93.12 77 GLY A CA 1
ATOM 647 C C . GLY A 1 77 ? 5.064 -6.070 -6.856 1.00 93.12 77 GLY A C 1
ATOM 648 O O . GLY A 1 77 ? 5.471 -6.116 -5.698 1.00 93.12 77 GLY A O 1
ATOM 649 N N . TRP A 1 78 ? 5.771 -5.488 -7.828 1.00 92.38 78 TRP A N 1
ATOM 650 C CA . TRP A 1 78 ? 7.072 -4.845 -7.587 1.00 92.38 78 TRP A CA 1
ATOM 651 C C . TRP A 1 78 ? 6.972 -3.643 -6.646 1.00 92.38 78 TRP A C 1
ATOM 653 O O . TRP A 1 78 ? 7.830 -3.459 -5.783 1.00 92.38 78 TRP A O 1
ATOM 663 N N . ASN A 1 79 ? 5.884 -2.880 -6.744 1.00 94.00 79 ASN A N 1
ATOM 664 C CA . ASN A 1 79 ? 5.638 -1.719 -5.891 1.00 94.00 79 ASN A CA 1
ATOM 665 C C . ASN A 1 79 ? 5.069 -2.090 -4.503 1.00 94.00 79 ASN A C 1
ATOM 667 O O . ASN A 1 79 ? 4.888 -1.219 -3.649 1.00 94.00 79 ASN A O 1
ATOM 671 N N . ALA A 1 80 ? 4.797 -3.374 -4.233 1.00 94.31 80 ALA A N 1
ATOM 672 C CA . ALA A 1 80 ? 4.150 -3.821 -2.998 1.00 94.31 80 ALA A CA 1
ATOM 673 C C . ALA A 1 80 ? 4.957 -3.476 -1.734 1.00 94.31 80 ALA A C 1
ATOM 675 O O . ALA A 1 80 ? 4.376 -3.082 -0.722 1.00 94.31 80 ALA A O 1
ATOM 676 N N . SER A 1 81 ? 6.288 -3.581 -1.786 1.00 93.75 81 SER A N 1
ATOM 677 C CA . SER A 1 81 ? 7.169 -3.241 -0.657 1.00 93.75 81 SER A CA 1
ATOM 678 C C . SER A 1 81 ? 7.052 -1.772 -0.253 1.00 93.75 81 SER A C 1
ATOM 680 O O . SER A 1 81 ? 7.086 -1.439 0.930 1.00 93.75 81 SER A O 1
ATOM 682 N N . GLU A 1 82 ? 6.875 -0.884 -1.229 1.00 92.81 82 GLU A N 1
ATOM 683 C CA . GLU A 1 82 ? 6.673 0.533 -0.959 1.00 92.81 82 GLU A CA 1
ATOM 684 C C . GLU A 1 82 ? 5.311 0.783 -0.301 1.00 92.81 82 GLU A C 1
ATOM 686 O O . GLU A 1 82 ? 5.217 1.490 0.705 1.00 92.81 82 GLU A O 1
ATOM 691 N N . LEU A 1 83 ? 4.262 0.143 -0.824 1.00 96.12 83 LEU A N 1
ATOM 692 C CA . LEU A 1 83 ? 2.923 0.223 -0.250 1.00 96.12 83 LEU A CA 1
ATOM 693 C C . LEU A 1 83 ? 2.898 -0.279 1.205 1.00 96.12 83 LEU A C 1
ATOM 695 O O . LEU A 1 83 ? 2.242 0.328 2.050 1.00 96.12 83 LEU A O 1
ATOM 699 N N . VAL A 1 84 ? 3.648 -1.339 1.522 1.00 97.19 84 VAL A N 1
ATOM 700 C CA . VAL A 1 84 ? 3.832 -1.843 2.895 1.00 97.19 84 VAL A CA 1
ATOM 701 C C . VAL A 1 84 ? 4.361 -0.758 3.834 1.00 97.19 84 VAL A C 1
ATOM 703 O O . VAL A 1 84 ? 3.782 -0.531 4.903 1.00 97.19 84 VAL A O 1
ATOM 706 N N . GLU A 1 85 ? 5.427 -0.059 3.444 1.00 95.31 85 GLU A N 1
ATOM 707 C CA . GLU A 1 85 ? 6.025 0.988 4.278 1.00 95.31 85 GLU A CA 1
ATOM 708 C C . GLU A 1 85 ? 5.120 2.221 4.399 1.00 95.31 85 GLU A C 1
ATOM 710 O O . GLU A 1 85 ? 4.982 2.793 5.488 1.00 95.31 85 GLU A O 1
ATOM 715 N N . ASP A 1 86 ? 4.431 2.602 3.323 1.00 95.31 86 ASP A N 1
ATOM 716 C CA . ASP A 1 86 ? 3.445 3.684 3.341 1.00 95.31 86 ASP A CA 1
ATOM 717 C C . ASP A 1 86 ? 2.274 3.375 4.284 1.00 95.31 86 ASP A C 1
ATOM 719 O O . ASP A 1 86 ? 1.864 4.227 5.081 1.00 95.31 86 ASP A O 1
ATOM 723 N N . LEU A 1 87 ? 1.757 2.146 4.248 1.00 97.88 87 LEU A N 1
ATOM 724 C CA . LEU A 1 87 ? 0.685 1.681 5.126 1.00 97.88 87 LEU A CA 1
ATOM 725 C C . LEU A 1 87 ? 1.118 1.661 6.588 1.00 97.88 87 LEU A C 1
ATOM 727 O O . LEU A 1 87 ? 0.400 2.164 7.454 1.00 97.88 87 LEU A O 1
ATOM 731 N N . LYS A 1 88 ? 2.310 1.139 6.873 1.00 96.75 88 LYS A N 1
ATOM 732 C CA . LYS A 1 88 ? 2.890 1.139 8.219 1.00 96.75 88 LYS A CA 1
ATOM 733 C C . LYS A 1 88 ? 3.034 2.560 8.763 1.00 96.75 88 LYS A C 1
ATOM 735 O O . LYS A 1 88 ? 2.567 2.854 9.866 1.00 96.75 88 LYS A O 1
ATOM 740 N N . ARG A 1 89 ? 3.605 3.477 7.972 1.00 95.81 89 ARG A N 1
ATOM 741 C CA . ARG A 1 89 ? 3.720 4.906 8.317 1.00 95.81 89 ARG A CA 1
ATOM 742 C C . ARG A 1 89 ? 2.350 5.545 8.533 1.00 95.81 89 ARG A C 1
ATOM 744 O O . ARG A 1 89 ? 2.164 6.318 9.479 1.00 95.81 89 ARG A O 1
ATOM 751 N N . LYS A 1 90 ? 1.368 5.211 7.692 1.00 97.00 90 LYS A N 1
ATOM 752 C CA . LYS A 1 90 ? -0.003 5.696 7.860 1.00 97.00 90 LYS A CA 1
ATOM 753 C C . LYS A 1 90 ? -0.615 5.201 9.168 1.00 97.00 90 LYS A C 1
ATOM 755 O O . LYS A 1 90 ? -1.287 5.981 9.839 1.00 97.00 90 LYS A O 1
ATOM 760 N N . GLY A 1 91 ? -0.343 3.959 9.560 1.00 95.94 91 GLY A N 1
ATOM 761 C CA . GLY A 1 91 ? -0.766 3.421 10.847 1.00 95.94 91 GLY A CA 1
ATOM 762 C C . GLY A 1 91 ? -0.187 4.205 12.028 1.00 95.94 91 GLY A C 1
ATOM 763 O O . GLY A 1 91 ? -0.931 4.670 12.893 1.00 95.94 91 GLY A O 1
ATOM 764 N N . TYR A 1 92 ? 1.124 4.463 12.010 1.00 95.50 92 TYR A N 1
ATOM 765 C CA . TYR A 1 92 ? 1.805 5.236 13.058 1.00 95.50 92 TYR A CA 1
ATOM 766 C C . TYR A 1 92 ? 1.251 6.651 13.238 1.00 95.50 92 TYR A C 1
ATOM 768 O O . TYR A 1 92 ? 1.131 7.130 14.369 1.00 95.50 92 TYR A O 1
ATOM 776 N N . THR A 1 93 ? 0.903 7.300 12.127 1.00 95.31 93 THR A N 1
ATOM 777 C CA . THR A 1 93 ? 0.431 8.694 12.076 1.00 95.31 93 THR A CA 1
ATOM 778 C C . THR A 1 93 ? -1.073 8.850 12.312 1.00 95.31 93 THR A C 1
ATOM 780 O O . THR A 1 93 ? -1.581 9.968 12.265 1.00 95.31 93 THR A O 1
ATOM 783 N N . CYS A 1 94 ? -1.806 7.761 12.570 1.00 95.88 94 CYS A N 1
ATOM 784 C CA . CYS A 1 94 ? -3.216 7.845 12.942 1.00 95.88 94 CYS A CA 1
ATOM 785 C C . CYS A 1 94 ? -3.406 8.616 14.258 1.00 95.88 94 CYS A C 1
ATOM 787 O O . CYS A 1 94 ? -2.583 8.526 15.175 1.00 95.88 94 CYS A O 1
ATOM 789 N N . SER A 1 95 ? -4.515 9.351 14.360 1.00 95.44 95 SER A N 1
ATOM 790 C CA . SER A 1 95 ? -4.856 10.114 15.559 1.00 95.44 95 SER A CA 1
ATOM 791 C C . SER A 1 95 ? -5.102 9.206 16.768 1.00 95.44 95 SER A C 1
ATOM 793 O O . SER A 1 95 ? -5.337 8.000 16.647 1.00 95.44 95 SER A O 1
ATOM 795 N N . SER A 1 96 ? -5.122 9.793 17.964 1.00 93.50 96 SER A N 1
ATOM 796 C CA . SER A 1 96 ? -5.482 9.067 19.185 1.00 93.50 96 SER A CA 1
ATOM 797 C C . SER A 1 96 ? -6.927 8.544 19.166 1.00 93.50 96 SER A C 1
ATOM 799 O O . SER A 1 96 ? -7.183 7.489 19.742 1.00 93.50 96 SER A O 1
ATOM 801 N N . LYS A 1 97 ? -7.866 9.228 18.488 1.00 95.00 97 LYS A N 1
ATOM 802 C CA . LYS A 1 97 ? -9.271 8.793 18.338 1.00 95.00 97 LYS A CA 1
ATOM 803 C C . LYS A 1 97 ? -9.358 7.518 17.496 1.00 95.00 97 LYS A C 1
ATOM 805 O O . LYS A 1 97 ? -10.025 6.557 17.889 1.00 95.00 97 LYS A O 1
ATOM 810 N N . ILE A 1 98 ? -8.610 7.479 16.392 1.00 96.31 98 ILE A N 1
ATOM 811 C CA . ILE A 1 98 ? -8.471 6.289 15.548 1.00 96.31 98 ILE A CA 1
ATOM 812 C C . ILE A 1 98 ? -7.808 5.157 16.334 1.00 96.31 98 ILE A C 1
ATOM 814 O O . ILE A 1 98 ? -8.376 4.070 16.423 1.00 96.31 98 ILE A O 1
ATOM 818 N N . LYS A 1 99 ? -6.652 5.411 16.962 1.00 95.19 99 LYS A N 1
ATOM 819 C CA . LYS A 1 99 ? -5.908 4.389 17.718 1.00 95.19 99 LYS A CA 1
ATOM 820 C C . LYS A 1 99 ? -6.749 3.758 18.830 1.00 95.19 99 LYS A C 1
ATOM 822 O O . LYS A 1 99 ? -6.840 2.539 18.874 1.00 95.19 99 LYS A O 1
ATOM 827 N N . LYS A 1 100 ? -7.477 4.556 19.622 1.00 94.00 100 LYS A N 1
ATOM 828 C CA . LYS A 1 100 ? -8.411 4.043 20.646 1.00 94.00 100 LYS A CA 1
ATOM 829 C C . LYS A 1 100 ? -9.502 3.141 20.064 1.00 94.00 100 LYS A C 1
ATOM 831 O O . LYS A 1 100 ? -9.874 2.144 20.672 1.00 94.00 100 LYS A O 1
ATOM 836 N N . SER A 1 101 ? -10.020 3.477 18.884 1.00 94.81 101 SER A N 1
ATOM 837 C CA . SER A 1 101 ? -11.025 2.647 18.206 1.00 94.81 101 SER A CA 1
ATOM 838 C C . SER A 1 101 ? -10.433 1.308 17.749 1.00 94.81 101 SER A C 1
ATOM 840 O O . SER A 1 101 ? -11.088 0.268 17.840 1.00 94.81 101 SER A O 1
ATOM 842 N N . PHE A 1 102 ? -9.172 1.318 17.308 1.00 95.06 102 PHE A N 1
ATOM 843 C CA . PHE A 1 102 ? -8.418 0.108 16.995 1.00 95.06 102 PHE A CA 1
ATOM 844 C C . PHE A 1 102 ? -8.001 -0.686 18.237 1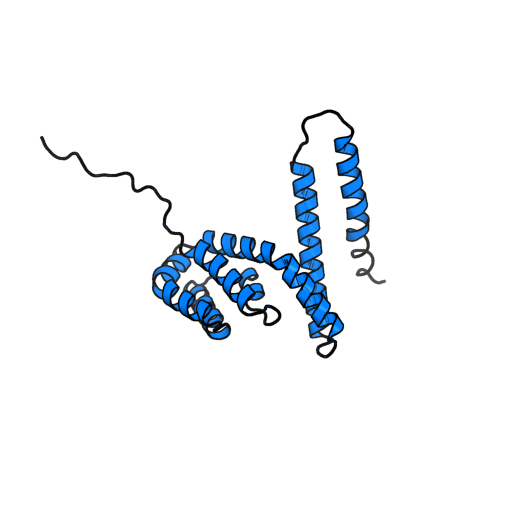.00 95.06 102 PHE A C 1
ATOM 846 O O . PHE A 1 102 ? -7.966 -1.904 18.149 1.00 95.06 102 PHE A O 1
ATOM 853 N N . ASP A 1 103 ? -7.776 -0.075 19.398 1.00 91.25 103 ASP A N 1
ATOM 854 C CA . ASP A 1 103 ? -7.529 -0.833 20.636 1.00 91.25 103 ASP A CA 1
ATOM 855 C C . ASP A 1 103 ? -8.741 -1.712 21.010 1.00 91.25 103 ASP A C 1
ATOM 857 O O . ASP A 1 103 ? -8.581 -2.829 21.498 1.00 91.25 103 ASP A O 1
ATOM 861 N N . LEU A 1 104 ? -9.963 -1.245 20.718 1.00 91.06 104 LEU A N 1
ATOM 862 C CA . LEU A 1 104 ? -11.207 -1.973 21.003 1.00 91.06 104 LEU A CA 1
ATOM 863 C C . LEU A 1 104 ? -11.527 -3.070 19.976 1.00 91.06 104 LEU A C 1
ATOM 865 O O . LEU A 1 104 ? -12.061 -4.118 20.334 1.00 91.06 104 LEU A O 1
ATOM 869 N N . MET A 1 105 ? -11.253 -2.828 18.690 1.00 92.00 105 MET A N 1
ATOM 870 C CA . MET A 1 105 ? -11.679 -3.713 17.590 1.00 92.00 105 MET A CA 1
ATOM 871 C C . MET A 1 105 ? -10.525 -4.356 16.809 1.00 92.00 105 MET A C 1
ATOM 873 O O . MET A 1 105 ? -10.761 -5.204 15.948 1.00 92.00 105 MET A O 1
ATOM 877 N N . GLY A 1 106 ? -9.280 -3.990 17.099 1.00 89.75 106 GLY A N 1
ATOM 878 C CA . GLY A 1 106 ? -8.097 -4.328 16.308 1.00 89.75 106 GLY A CA 1
ATOM 879 C C . GLY A 1 106 ? -7.848 -5.824 16.198 1.00 89.75 106 GLY A C 1
ATOM 880 O O . GLY A 1 106 ? -7.599 -6.307 15.100 1.00 89.75 106 GLY A O 1
ATOM 881 N N . TYR A 1 107 ? -8.013 -6.581 17.287 1.00 90.88 107 TYR A N 1
ATOM 882 C CA . TYR A 1 107 ? -7.867 -8.042 17.260 1.00 90.88 107 TYR A CA 1
ATOM 883 C C . TYR A 1 107 ? -8.920 -8.730 16.388 1.00 90.88 107 TYR A C 1
ATOM 885 O O . TYR A 1 107 ? -8.591 -9.639 15.628 1.00 90.88 107 TYR A O 1
ATOM 893 N N . ARG A 1 108 ? -10.171 -8.254 16.419 1.00 95.00 108 ARG A N 1
ATOM 894 C CA . ARG A 1 108 ? -11.230 -8.759 15.535 1.00 95.00 108 ARG A CA 1
ATOM 895 C C . ARG A 1 108 ? -10.914 -8.454 14.071 1.00 95.00 108 ARG A C 1
ATOM 897 O O . ARG A 1 108 ? -11.133 -9.301 13.211 1.00 95.00 108 ARG A O 1
ATOM 904 N N . ILE A 1 109 ? -10.399 -7.257 13.783 1.00 97.25 109 ILE A N 1
ATOM 905 C CA . ILE A 1 109 ? -9.985 -6.874 12.427 1.00 97.25 109 ILE A CA 1
ATOM 906 C C . ILE A 1 109 ? -8.809 -7.745 11.967 1.00 97.25 109 ILE A C 1
ATOM 908 O O . ILE A 1 109 ? -8.871 -8.287 10.870 1.00 97.25 109 ILE A O 1
ATOM 912 N N . LEU A 1 110 ? -7.790 -7.951 12.809 1.00 96.00 110 LEU A N 1
ATOM 913 C CA . LEU A 1 110 ? -6.656 -8.843 12.529 1.00 96.00 110 LEU A CA 1
ATOM 914 C C . LEU A 1 110 ? -7.108 -10.270 12.203 1.00 96.00 110 LEU A C 1
ATOM 916 O O . LEU A 1 110 ? -6.578 -10.895 11.286 1.00 96.00 110 LEU A O 1
ATOM 920 N N . GLU A 1 111 ? -8.104 -10.781 12.922 1.00 96.94 111 GLU A N 1
ATOM 921 C CA . GLU A 1 111 ? -8.679 -12.092 12.642 1.00 96.94 111 GLU A CA 1
ATOM 922 C C . GLU A 1 111 ? -9.363 -12.136 11.264 1.00 96.94 111 GLU A C 1
ATOM 924 O O . GLU A 1 111 ? -9.124 -13.060 10.486 1.00 96.94 111 GLU A O 1
ATOM 929 N N . GLN A 1 112 ? -10.161 -11.122 10.910 1.00 98.00 112 GLN A N 1
ATOM 930 C CA . GLN A 1 112 ? -10.768 -11.052 9.574 1.00 98.00 112 GLN A CA 1
ATOM 931 C C . GLN A 1 112 ? -9.708 -10.917 8.466 1.00 98.00 112 GLN A C 1
ATOM 933 O O . GLN A 1 112 ? -9.839 -11.557 7.422 1.00 98.00 112 GLN A O 1
ATOM 938 N N . VAL A 1 113 ? -8.627 -10.164 8.711 1.00 97.81 113 VAL A N 1
ATOM 939 C CA . VAL A 1 113 ? -7.470 -10.080 7.801 1.00 97.81 113 VAL A CA 1
ATOM 940 C C . VAL A 1 113 ? -6.865 -11.463 7.594 1.00 97.81 113 VAL A C 1
ATOM 942 O O . VAL A 1 113 ? -6.690 -11.885 6.454 1.00 97.81 113 VAL A O 1
ATOM 945 N N . ARG A 1 114 ? -6.614 -12.214 8.674 1.00 95.94 114 ARG A N 1
ATOM 946 C CA . ARG A 1 114 ? -6.073 -13.579 8.602 1.00 95.94 114 ARG A CA 1
ATOM 947 C C . ARG A 1 114 ? -6.941 -14.502 7.738 1.00 95.94 114 ARG A C 1
ATOM 949 O O . ARG A 1 114 ? -6.389 -15.301 6.984 1.00 95.94 114 ARG A O 1
ATOM 956 N N . TYR A 1 115 ? -8.266 -14.371 7.812 1.00 97.19 115 TYR A N 1
ATOM 957 C CA . TYR A 1 115 ? -9.207 -15.131 6.980 1.00 97.19 115 TYR A CA 1
ATOM 958 C C . TYR A 1 115 ? -9.341 -14.621 5.535 1.00 97.19 115 TYR A C 1
ATOM 960 O O . TYR A 1 115 ? -10.067 -15.233 4.761 1.00 97.19 115 TYR A O 1
ATOM 968 N N . GLY A 1 116 ? -8.673 -13.528 5.154 1.00 95.94 116 GLY A N 1
ATOM 969 C CA . GLY A 1 116 ? -8.790 -12.954 3.809 1.00 95.94 116 GLY A CA 1
ATOM 970 C C . GLY A 1 116 ? -10.127 -12.253 3.550 1.00 95.94 116 GLY A C 1
ATOM 971 O O . GLY A 1 116 ? -10.488 -12.024 2.402 1.00 95.94 116 GLY A O 1
ATOM 972 N N . LYS A 1 117 ? -10.872 -11.894 4.604 1.00 97.56 117 LYS A N 1
ATOM 973 C CA . LYS A 1 117 ? -12.196 -11.259 4.507 1.00 97.56 117 LYS A CA 1
ATOM 974 C C . LYS A 1 117 ? -12.098 -9.776 4.152 1.00 97.56 117 LYS A C 1
ATOM 976 O O . LYS A 1 117 ? -12.277 -8.894 4.992 1.00 97.56 117 LYS A O 1
ATOM 981 N N . ARG A 1 118 ? -11.693 -9.515 2.912 1.00 97.81 118 ARG A N 1
ATOM 982 C CA . ARG A 1 118 ? -11.302 -8.197 2.407 1.00 97.81 118 ARG A CA 1
ATOM 983 C C . ARG A 1 118 ? -12.391 -7.143 2.580 1.00 97.81 118 ARG A C 1
ATOM 985 O O . ARG A 1 118 ? -12.100 -6.071 3.110 1.00 97.81 118 ARG A O 1
ATOM 992 N N . ASP A 1 119 ? -13.622 -7.461 2.200 1.00 97.44 119 ASP A N 1
ATOM 993 C CA . ASP A 1 119 ? -14.748 -6.526 2.259 1.00 97.44 119 ASP A CA 1
ATOM 994 C C . ASP A 1 119 ? -15.132 -6.215 3.710 1.00 97.44 119 ASP A C 1
ATOM 996 O O . ASP A 1 119 ? -15.321 -5.059 4.094 1.00 97.44 119 ASP A O 1
ATOM 1000 N N . GLU A 1 120 ? -15.161 -7.229 4.574 1.00 97.94 120 GLU A N 1
ATOM 1001 C CA . GLU A 1 120 ? -15.453 -7.060 5.995 1.00 97.94 120 GLU A CA 1
ATOM 1002 C C . GLU A 1 120 ? -14.382 -6.225 6.700 1.00 97.94 120 GLU A C 1
ATOM 1004 O O . GLU A 1 120 ? -14.710 -5.370 7.530 1.00 97.94 120 GLU A O 1
ATOM 1009 N N . VAL A 1 121 ? -13.108 -6.440 6.359 1.00 98.25 121 VAL A N 1
ATOM 1010 C CA . VAL A 1 121 ? -11.990 -5.630 6.859 1.00 98.25 121 VAL A CA 1
ATOM 1011 C C . VAL A 1 121 ? -12.111 -4.192 6.359 1.00 98.25 121 VAL A C 1
ATOM 1013 O O . VAL A 1 121 ? -11.976 -3.268 7.165 1.00 98.25 121 VAL A O 1
ATOM 1016 N N . PHE A 1 122 ? -12.423 -3.986 5.075 1.00 98.12 122 PHE A N 1
ATOM 1017 C CA . PHE A 1 122 ? -12.635 -2.656 4.503 1.00 98.12 122 PHE A CA 1
ATOM 1018 C C . PHE A 1 122 ? -13.725 -1.904 5.265 1.00 98.12 122 PHE A C 1
ATOM 1020 O O . PHE A 1 122 ? -13.485 -0.812 5.781 1.00 98.12 122 PHE A O 1
ATOM 1027 N N . HIS A 1 123 ? -14.900 -2.513 5.429 1.00 97.75 123 HIS A N 1
ATOM 1028 C CA . HIS A 1 123 ? -16.022 -1.897 6.133 1.00 97.75 123 HIS A CA 1
ATOM 1029 C C . HIS A 1 123 ? -15.757 -1.677 7.626 1.00 97.75 123 HIS A C 1
ATOM 1031 O O . HIS A 1 123 ? -16.272 -0.721 8.212 1.00 97.75 123 HIS A O 1
ATOM 1037 N N . ALA A 1 124 ? -14.981 -2.543 8.282 1.00 97.81 124 ALA A N 1
ATOM 1038 C CA . ALA A 1 124 ? -14.590 -2.338 9.675 1.00 97.81 124 ALA A CA 1
ATOM 1039 C C . ALA A 1 124 ? -13.672 -1.117 9.827 1.00 97.81 124 ALA A C 1
ATOM 1041 O O . ALA A 1 124 ? -13.947 -0.246 10.652 1.00 97.81 124 ALA A O 1
ATOM 1042 N N . ILE A 1 125 ? -12.631 -1.017 8.996 1.00 97.94 125 ILE A N 1
ATOM 1043 C CA . ILE A 1 125 ? -11.686 0.105 9.025 1.00 97.94 125 ILE A CA 1
ATOM 1044 C C . ILE A 1 125 ? -12.379 1.402 8.594 1.00 97.94 125 ILE A C 1
ATOM 1046 O O . ILE A 1 125 ? -12.232 2.420 9.265 1.00 97.94 125 ILE A O 1
ATOM 1050 N N . LEU A 1 126 ? -13.196 1.374 7.538 1.00 97.88 126 LEU A N 1
ATOM 1051 C CA . LEU A 1 126 ? -13.947 2.541 7.070 1.00 97.88 126 LEU A CA 1
ATOM 1052 C C . LEU A 1 126 ? -14.835 3.125 8.173 1.00 97.88 126 LEU A C 1
ATOM 1054 O O . LEU A 1 126 ? -14.804 4.330 8.411 1.00 97.88 126 LEU A O 1
ATOM 1058 N N . ARG A 1 127 ? -15.575 2.275 8.897 1.00 97.06 127 ARG A N 1
ATOM 1059 C CA . ARG A 1 127 ? -16.420 2.718 10.015 1.00 97.06 127 ARG A CA 1
ATOM 1060 C C . ARG A 1 127 ? -15.624 3.372 11.138 1.00 97.06 127 ARG A C 1
ATOM 1062 O O . ARG A 1 127 ? -16.122 4.326 11.725 1.00 97.06 127 ARG A O 1
ATOM 1069 N N . ILE A 1 128 ? -14.406 2.905 11.416 1.00 97.19 128 ILE A N 1
ATOM 1070 C CA . ILE A 1 128 ? -13.523 3.542 12.404 1.00 97.19 128 ILE A CA 1
ATOM 1071 C C . ILE A 1 128 ? -13.189 4.976 11.978 1.00 97.19 128 ILE A C 1
ATOM 1073 O O . ILE A 1 128 ? -13.350 5.895 12.777 1.00 97.19 128 ILE A O 1
ATOM 1077 N N . PHE A 1 129 ? -12.778 5.180 10.723 1.00 97.44 129 PHE A N 1
ATOM 1078 C CA . PHE A 1 129 ? -12.467 6.518 10.208 1.00 97.44 129 PHE A CA 1
ATOM 1079 C C . PHE A 1 129 ? -13.698 7.430 10.179 1.00 97.44 129 PHE A C 1
ATOM 1081 O O . PHE A 1 129 ? -13.630 8.567 10.640 1.00 97.44 129 PHE A O 1
ATOM 1088 N N . MET A 1 130 ? -14.850 6.913 9.748 1.00 96.75 130 MET A N 1
ATOM 1089 C CA . MET A 1 130 ? -16.103 7.673 9.741 1.00 96.75 130 MET A CA 1
ATOM 1090 C C . MET A 1 130 ? -16.558 8.079 11.148 1.00 96.75 130 MET A C 1
ATOM 1092 O O . MET A 1 130 ? -16.893 9.239 11.361 1.00 96.75 130 MET A O 1
ATOM 1096 N N . ALA A 1 131 ? -16.529 7.166 12.124 1.00 96.50 131 ALA A N 1
ATOM 1097 C CA . ALA A 1 131 ? -16.856 7.480 13.520 1.00 96.50 131 ALA A CA 1
ATOM 1098 C C . ALA A 1 131 ? -15.842 8.453 14.150 1.00 96.50 131 ALA A C 1
ATOM 1100 O O . ALA A 1 131 ? -16.155 9.207 15.077 1.00 96.50 131 ALA A O 1
ATOM 1101 N N . ALA A 1 132 ? -14.610 8.453 13.637 1.00 95.69 132 ALA A N 1
ATOM 1102 C CA . ALA A 1 132 ? -13.600 9.424 14.007 1.00 95.69 132 ALA A CA 1
ATOM 1103 C C . ALA A 1 132 ? -13.795 10.802 13.357 1.00 95.69 132 ALA A C 1
ATOM 1105 O O . ALA A 1 132 ? -13.175 11.744 13.842 1.00 95.69 132 ALA A O 1
ATOM 1106 N N . GLU A 1 133 ? -14.695 10.942 12.377 1.00 96.44 133 GLU A N 1
ATOM 1107 C CA . GLU A 1 133 ? -14.833 12.125 11.509 1.00 96.44 133 GLU A CA 1
ATOM 1108 C C . GLU A 1 133 ? -13.537 12.439 10.741 1.00 96.44 133 GLU A C 1
ATOM 1110 O O . GLU A 1 133 ? -13.227 13.586 10.430 1.00 96.44 133 GLU A O 1
ATOM 1115 N N . GLU A 1 134 ? -12.764 11.399 10.421 1.00 96.12 134 GLU A N 1
ATOM 1116 C CA . GLU A 1 134 ? -11.518 11.515 9.670 1.00 96.12 134 GLU A CA 1
ATOM 1117 C C . GLU A 1 134 ? -11.669 10.940 8.256 1.00 96.12 134 GLU A C 1
ATOM 1119 O O . GLU A 1 134 ? -12.339 9.919 8.061 1.00 96.12 134 GLU A O 1
ATOM 1124 N N . PRO A 1 135 ? -11.029 11.556 7.245 1.00 96.12 135 PRO A N 1
ATOM 1125 C CA . PRO A 1 135 ? -11.076 11.044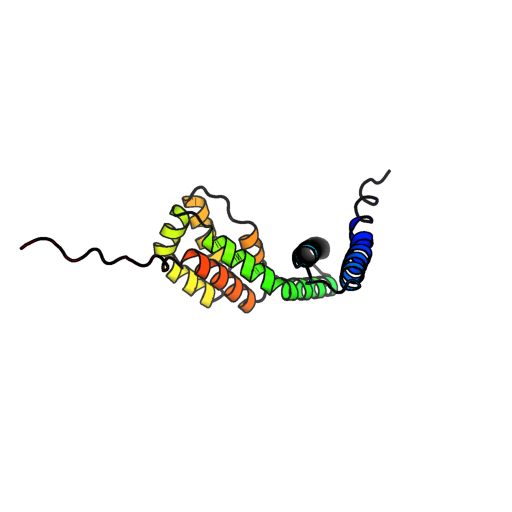 5.885 1.00 96.12 135 PRO A CA 1
ATOM 1126 C C . PRO A 1 135 ? -10.415 9.667 5.802 1.00 96.12 135 PRO A C 1
ATOM 1128 O O . PRO A 1 135 ? -9.342 9.433 6.367 1.00 96.12 135 PRO A O 1
ATOM 1131 N N . PHE A 1 136 ? -11.027 8.767 5.031 1.00 96.75 136 PHE A N 1
ATOM 1132 C CA . PHE A 1 136 ? -10.444 7.457 4.779 1.00 96.75 136 PHE A CA 1
ATOM 1133 C C . PHE A 1 136 ? -9.118 7.602 4.004 1.00 96.75 136 PHE A C 1
ATOM 1135 O O . PHE A 1 136 ? -9.089 8.253 2.953 1.00 96.75 136 PHE A O 1
ATOM 1142 N N . PRO A 1 137 ? -8.001 7.030 4.487 1.00 95.69 137 PRO A N 1
ATOM 1143 C CA . PRO A 1 137 ? -6.702 7.210 3.849 1.00 95.69 137 PRO A CA 1
ATOM 1144 C C . PRO A 1 137 ? -6.647 6.597 2.446 1.00 95.69 137 PRO A C 1
ATOM 1146 O O . PRO A 1 137 ? -6.841 5.397 2.286 1.00 95.69 137 PRO A O 1
ATOM 1149 N N . LYS A 1 138 ? -6.270 7.391 1.435 1.00 92.81 138 LYS A N 1
ATOM 1150 C CA . LYS A 1 138 ? -6.136 6.913 0.043 1.00 92.81 138 LYS A CA 1
ATOM 1151 C C . LYS A 1 138 ? -5.180 5.722 -0.104 1.00 92.81 138 LYS A C 1
ATOM 1153 O O . LYS A 1 138 ? -5.444 4.825 -0.890 1.00 92.81 138 LYS A O 1
ATOM 1158 N N . VAL A 1 139 ? -4.100 5.694 0.681 1.00 94.44 139 VAL A N 1
ATOM 1159 C CA . VAL A 1 139 ? -3.145 4.570 0.707 1.00 94.44 139 VAL A CA 1
ATOM 1160 C C . VAL A 1 139 ? -3.803 3.252 1.131 1.00 94.44 139 VAL A C 1
ATOM 1162 O O . VAL A 1 139 ? -3.452 2.199 0.613 1.00 94.44 139 VAL A O 1
ATOM 1165 N N . LEU A 1 140 ? -4.795 3.295 2.030 1.00 96.44 140 LEU A N 1
ATOM 1166 C CA . LEU A 1 140 ? -5.545 2.097 2.401 1.00 96.44 140 LEU A CA 1
ATOM 1167 C C . LEU A 1 140 ? -6.403 1.616 1.237 1.00 96.44 140 LEU A C 1
ATOM 1169 O O . LEU A 1 140 ? -6.477 0.414 1.032 1.00 96.44 140 LEU A O 1
ATOM 1173 N N . THR A 1 141 ? -6.997 2.518 0.451 1.00 94.94 141 THR A N 1
ATOM 1174 C CA . THR A 1 141 ? -7.790 2.142 -0.729 1.00 94.94 141 THR A CA 1
ATOM 1175 C C . THR A 1 141 ? -6.995 1.266 -1.697 1.00 94.94 141 THR A C 1
ATOM 1177 O O . THR A 1 141 ? -7.541 0.286 -2.196 1.00 94.94 141 THR A O 1
ATOM 1180 N N . GLU A 1 142 ? -5.705 1.558 -1.906 1.00 95.25 142 GLU A N 1
ATOM 1181 C CA . GLU A 1 142 ? -4.825 0.723 -2.736 1.00 95.25 142 GLU A CA 1
ATOM 1182 C C . GLU A 1 142 ? -4.751 -0.713 -2.206 1.00 95.25 142 GLU A C 1
ATOM 1184 O O . GLU A 1 142 ? -4.968 -1.662 -2.953 1.00 95.25 142 GLU A O 1
ATOM 1189 N N . ALA A 1 143 ? -4.541 -0.878 -0.896 1.00 96.44 143 ALA A N 1
ATOM 1190 C CA . ALA A 1 143 ? -4.402 -2.184 -0.252 1.00 96.44 143 ALA A CA 1
ATOM 1191 C C . ALA A 1 143 ? -5.625 -3.101 -0.426 1.00 96.44 143 ALA A C 1
ATOM 1193 O O . ALA A 1 143 ? -5.498 -4.323 -0.335 1.00 96.44 143 ALA A O 1
ATOM 1194 N N . PHE A 1 144 ? -6.808 -2.528 -0.671 1.00 97.06 144 PHE A N 1
ATOM 1195 C CA . PHE A 1 144 ? -8.045 -3.279 -0.880 1.00 97.06 144 PHE A CA 1
ATOM 1196 C C . PHE A 1 144 ? -8.314 -3.634 -2.345 1.00 97.06 144 PHE A C 1
ATOM 1198 O O . PHE A 1 144 ? -9.236 -4.404 -2.609 1.00 97.06 144 PHE A O 1
ATOM 1205 N N . LYS A 1 145 ? -7.523 -3.163 -3.314 1.00 94.62 145 LYS A N 1
ATOM 1206 C CA . LYS A 1 145 ? -7.791 -3.452 -4.729 1.00 94.62 145 LYS A CA 1
ATOM 1207 C C . LYS A 1 145 ? -7.692 -4.951 -5.047 1.00 94.62 145 LYS A C 1
ATOM 1209 O O . LYS A 1 145 ? -6.700 -5.586 -4.679 1.00 94.62 145 LYS A O 1
ATOM 1214 N N . PRO A 1 146 ? -8.664 -5.529 -5.778 1.00 92.50 146 PRO A N 1
ATOM 1215 C CA . PRO A 1 146 ? -8.734 -6.971 -6.039 1.00 92.50 146 PRO A CA 1
ATOM 1216 C C . PRO A 1 146 ? -7.613 -7.494 -6.949 1.00 92.50 146 PRO A C 1
ATOM 1218 O O . PRO A 1 146 ? -7.450 -8.702 -7.078 1.00 92.50 146 PRO A O 1
ATOM 1221 N N . ILE A 1 147 ? -6.816 -6.606 -7.558 1.00 92.88 147 ILE A N 1
ATOM 1222 C CA . ILE A 1 147 ? -5.615 -6.985 -8.313 1.00 92.88 147 ILE A CA 1
ATOM 1223 C C . ILE A 1 147 ? -4.593 -7.727 -7.441 1.00 92.88 147 ILE A C 1
ATOM 1225 O O . ILE A 1 147 ? -3.851 -8.577 -7.936 1.00 92.88 147 ILE A O 1
ATOM 1229 N N . TYR A 1 148 ? -4.565 -7.412 -6.143 1.00 94.75 148 TYR A N 1
ATOM 1230 C CA . TYR A 1 148 ? -3.643 -8.012 -5.197 1.00 94.75 148 TYR A CA 1
ATOM 1231 C C . TYR A 1 148 ? -4.151 -9.377 -4.729 1.00 94.75 148 TYR A C 1
ATOM 1233 O O . TYR A 1 148 ? -5.295 -9.460 -4.273 1.00 94.75 148 TYR A O 1
ATOM 1241 N N . PRO A 1 149 ? -3.313 -10.427 -4.750 1.00 93.94 149 PRO A N 1
ATOM 1242 C CA . PRO A 1 149 ? -3.642 -11.701 -4.126 1.00 93.94 149 PRO A CA 1
ATOM 1243 C C . PRO A 1 149 ? -3.830 -11.539 -2.614 1.00 93.94 149 PRO A C 1
ATOM 1245 O O . PRO A 1 149 ? -3.307 -10.606 -1.996 1.00 93.94 149 PRO A O 1
ATOM 1248 N N . ASP A 1 150 ? -4.545 -12.484 -2.008 1.00 95.31 150 ASP A N 1
ATOM 1249 C CA . ASP A 1 150 ? -4.898 -12.432 -0.586 1.00 95.31 150 ASP A CA 1
ATOM 1250 C C . ASP A 1 150 ? -3.690 -12.353 0.345 1.00 95.31 150 ASP A C 1
ATOM 1252 O O . ASP A 1 150 ? -3.766 -11.715 1.393 1.00 95.31 150 ASP A O 1
ATOM 1256 N N . ASP A 1 151 ? -2.565 -12.952 -0.034 1.00 95.69 151 ASP A N 1
ATOM 1257 C CA . ASP A 1 151 ? -1.349 -12.896 0.774 1.00 95.69 151 ASP A CA 1
ATOM 1258 C C . ASP A 1 151 ? -0.748 -11.487 0.807 1.00 95.69 151 ASP A C 1
ATOM 1260 O O . ASP A 1 151 ? -0.363 -11.016 1.878 1.00 95.69 151 ASP A O 1
ATOM 1264 N N . LEU A 1 152 ? -0.760 -10.761 -0.318 1.00 96.44 152 LEU A N 1
ATOM 1265 C CA . LEU A 1 152 ? -0.345 -9.355 -0.334 1.00 96.44 152 LEU A CA 1
ATOM 1266 C C . LEU A 1 152 ? -1.333 -8.479 0.435 1.00 96.44 152 LEU A C 1
ATOM 1268 O O . LEU A 1 152 ? -0.907 -7.673 1.258 1.00 96.44 152 LEU A O 1
ATOM 1272 N N . PHE A 1 153 ? -2.639 -8.695 0.258 1.00 97.62 153 PHE A N 1
ATOM 1273 C CA . PHE A 1 153 ? -3.660 -8.028 1.068 1.00 97.62 153 PHE A CA 1
ATOM 1274 C C . PHE A 1 153 ? -3.399 -8.209 2.575 1.00 97.62 153 PHE A C 1
ATOM 1276 O O . PHE A 1 153 ? -3.361 -7.232 3.323 1.00 97.62 153 PHE A O 1
ATOM 1283 N N . LYS A 1 154 ? -3.138 -9.437 3.034 1.00 98.19 154 LYS A N 1
ATOM 1284 C CA . LYS A 1 154 ? -2.813 -9.713 4.442 1.00 98.19 154 LYS A CA 1
ATOM 1285 C C . LYS A 1 154 ? -1.580 -8.940 4.899 1.00 98.19 154 LYS A C 1
ATOM 1287 O O . LYS A 1 154 ? -1.628 -8.286 5.939 1.00 98.19 154 LYS A O 1
ATOM 1292 N N . VAL A 1 155 ? -0.496 -8.978 4.123 1.00 97.81 155 VAL A N 1
ATOM 1293 C CA . VAL A 1 155 ? 0.757 -8.271 4.437 1.00 97.81 155 VAL A CA 1
ATOM 1294 C C . VAL A 1 155 ? 0.541 -6.758 4.529 1.00 97.81 155 VAL A C 1
ATOM 1296 O O . VAL A 1 155 ? 1.028 -6.125 5.470 1.00 97.81 155 VAL A O 1
ATOM 1299 N N . PHE A 1 156 ? -0.236 -6.179 3.617 1.00 98.31 156 PHE A N 1
ATOM 1300 C CA . PHE A 1 156 ? -0.597 -4.762 3.633 1.00 98.31 156 PHE A CA 1
ATOM 1301 C C . PHE A 1 156 ? -1.341 -4.384 4.913 1.00 98.31 156 PHE A C 1
ATOM 1303 O O . PHE A 1 156 ? -0.968 -3.434 5.609 1.00 98.31 156 PHE A O 1
ATOM 1310 N N . LEU A 1 157 ? -2.364 -5.158 5.268 1.00 98.31 157 LEU A N 1
ATOM 1311 C CA . LEU A 1 157 ? -3.192 -4.855 6.427 1.00 98.31 157 LEU A CA 1
ATOM 1312 C C . LEU A 1 157 ? -2.462 -5.125 7.744 1.00 98.31 157 LEU A C 1
ATOM 1314 O O . LEU A 1 157 ? -2.606 -4.335 8.675 1.00 98.31 157 LEU A O 1
ATOM 1318 N N . PHE A 1 158 ? -1.619 -6.157 7.828 1.00 97.25 158 PHE A N 1
ATOM 1319 C CA . PHE A 1 158 ? -0.745 -6.350 8.987 1.00 97.25 158 PHE A CA 1
ATOM 1320 C C . PHE A 1 158 ? 0.244 -5.198 9.151 1.00 97.25 158 PHE A C 1
ATOM 1322 O O . PHE A 1 158 ? 0.434 -4.716 10.266 1.00 97.25 158 PHE A O 1
ATOM 1329 N N . SER A 1 159 ? 0.815 -4.700 8.055 1.00 96.94 159 SER A N 1
ATOM 1330 C CA . SER A 1 159 ? 1.723 -3.550 8.083 1.00 96.94 159 SER A CA 1
ATOM 1331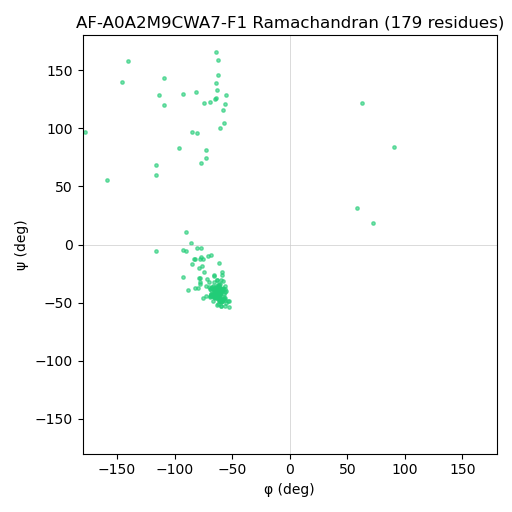 C C . SER A 1 159 ? 1.029 -2.302 8.630 1.00 96.94 159 SER A C 1
ATOM 1333 O O . SER A 1 159 ? 1.523 -1.699 9.585 1.00 96.94 159 SER A O 1
ATOM 1335 N N . PHE A 1 160 ? -0.163 -1.973 8.124 1.00 97.75 160 PHE A N 1
ATOM 1336 C CA . PHE A 1 160 ? -0.978 -0.873 8.649 1.00 97.75 160 PHE A CA 1
ATOM 1337 C C . PHE A 1 160 ? -1.341 -1.062 10.130 1.00 97.75 160 PHE A C 1
ATOM 1339 O O . PHE A 1 160 ? -1.076 -0.182 10.952 1.00 97.75 160 PHE A O 1
ATOM 1346 N N . LEU A 1 161 ? -1.918 -2.216 10.483 1.00 95.88 161 LEU A N 1
ATOM 1347 C CA . LEU A 1 161 ? -2.391 -2.502 11.840 1.00 95.88 161 LEU A CA 1
ATOM 1348 C C . LEU A 1 161 ? -1.242 -2.526 12.847 1.00 95.88 161 LEU A C 1
ATOM 1350 O O . LEU A 1 161 ? -1.422 -2.042 13.959 1.00 95.88 161 LEU A O 1
ATOM 1354 N N . SER A 1 162 ? -0.056 -3.003 12.460 1.00 93.38 162 SER A N 1
ATOM 1355 C CA . SER A 1 162 ? 1.131 -2.939 13.316 1.00 93.38 162 SER A CA 1
ATOM 1356 C C . SER A 1 162 ? 1.490 -1.495 13.667 1.00 93.38 162 SER A C 1
ATOM 1358 O O . SER A 1 162 ? 1.746 -1.204 14.827 1.00 93.38 162 SER A O 1
ATOM 1360 N N . GLY A 1 163 ? 1.421 -0.559 12.714 1.00 92.69 163 GLY A N 1
ATOM 1361 C CA . GLY A 1 163 ? 1.677 0.857 12.981 1.00 92.69 163 GLY A CA 1
ATOM 1362 C C . GLY A 1 163 ? 0.622 1.503 13.886 1.00 92.69 163 GLY A C 1
ATOM 1363 O O . GLY A 1 163 ? 0.954 2.354 14.709 1.00 92.69 163 GLY A O 1
ATOM 1364 N N . VAL A 1 164 ? -0.647 1.102 13.752 1.00 94.44 164 VAL A N 1
ATOM 1365 C CA . VAL A 1 164 ? -1.747 1.641 14.572 1.00 94.44 164 VAL A CA 1
ATOM 1366 C C . VAL A 1 164 ? -1.729 1.087 15.997 1.00 94.44 164 VAL A C 1
ATOM 1368 O O . VAL A 1 164 ? -1.894 1.852 16.944 1.00 94.44 164 VAL A O 1
ATOM 1371 N N . LEU A 1 165 ? -1.553 -0.230 16.141 1.00 90.31 165 LEU A N 1
ATOM 1372 C CA . LEU A 1 165 ? -1.636 -0.954 17.414 1.00 90.31 165 LEU A CA 1
ATOM 1373 C C . LEU A 1 165 ? -0.336 -0.899 18.220 1.00 90.31 165 LEU A C 1
ATOM 1375 O O . LEU A 1 165 ? -0.336 -1.255 19.399 1.00 90.31 165 LEU A O 1
ATOM 1379 N N . ASN A 1 166 ? 0.775 -0.463 17.619 1.00 80.81 166 ASN A N 1
ATOM 1380 C CA . ASN A 1 166 ? 2.037 -0.284 18.327 1.00 80.81 166 ASN A CA 1
ATOM 1381 C C . ASN A 1 166 ? 1.978 0.946 19.255 1.00 80.81 166 ASN A C 1
ATOM 1383 O O . ASN A 1 166 ? 2.548 2.002 18.985 1.00 80.81 166 ASN A O 1
ATOM 1387 N N . ASN A 1 167 ? 1.266 0.785 20.370 1.00 61.09 167 ASN A N 1
ATOM 1388 C CA . ASN A 1 167 ? 1.155 1.730 21.481 1.00 61.09 167 ASN A CA 1
ATOM 1389 C C . ASN A 1 167 ? 2.241 1.499 22.561 1.00 61.09 167 ASN A C 1
ATOM 1391 O O . ASN A 1 167 ? 2.176 2.078 23.644 1.00 61.09 167 ASN A O 1
ATOM 1395 N N . GLN A 1 168 ? 3.252 0.667 22.288 1.00 47.44 168 GLN A N 1
ATOM 1396 C CA . GLN A 1 168 ? 4.232 0.186 23.269 1.00 47.44 168 GLN A CA 1
ATOM 1397 C C . GLN A 1 168 ? 5.650 0.670 22.933 1.00 47.44 168 GLN A C 1
ATOM 1399 O O . GLN A 1 168 ? 6.513 -0.116 22.565 1.00 47.44 168 GLN A O 1
ATOM 1404 N N . GLN A 1 169 ? 5.897 1.976 23.061 1.00 39.91 169 GLN A N 1
ATOM 1405 C CA . GLN A 1 169 ? 7.247 2.534 23.247 1.00 39.91 169 GLN A CA 1
ATOM 1406 C C . GLN A 1 169 ? 7.172 3.934 23.882 1.00 39.91 169 GLN A C 1
ATOM 1408 O O . GLN A 1 169 ? 7.681 4.930 23.379 1.00 39.91 169 GLN A O 1
ATOM 1413 N N . LYS A 1 170 ? 6.513 4.022 25.039 1.00 33.12 170 LYS A N 1
ATOM 1414 C CA . LYS A 1 170 ? 6.955 4.950 26.084 1.00 33.12 170 LYS A CA 1
ATOM 1415 C C . LYS A 1 170 ? 7.530 4.078 27.195 1.00 33.12 170 LYS A C 1
ATOM 1417 O O . LYS A 1 170 ? 6.779 3.250 27.712 1.00 33.12 170 LYS A O 1
ATOM 1422 N N . PRO A 1 171 ? 8.812 4.218 27.575 1.00 34.81 171 PRO A N 1
ATOM 1423 C CA . PRO A 1 171 ? 9.252 3.676 28.845 1.00 34.81 171 PRO A CA 1
ATOM 1424 C C . PRO A 1 171 ? 8.380 4.340 29.911 1.00 34.81 171 PRO A C 1
ATOM 1426 O O . PRO A 1 171 ? 8.403 5.562 30.062 1.00 34.81 171 PRO A O 1
ATOM 1429 N N . LYS A 1 172 ? 7.568 3.549 30.614 1.00 35.78 172 LYS A N 1
ATOM 1430 C CA . LYS A 1 172 ? 7.065 3.955 31.922 1.00 35.78 172 LYS A CA 1
ATOM 1431 C C . LYS A 1 172 ? 8.310 4.147 32.784 1.00 35.78 172 LYS A C 1
ATOM 1433 O 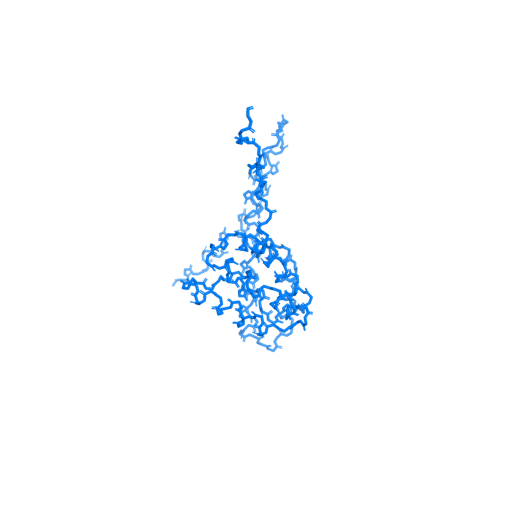O . LYS A 1 172 ? 8.912 3.166 33.208 1.00 35.78 172 LYS A O 1
ATOM 1438 N N . GLN A 1 173 ? 8.739 5.393 32.974 1.00 38.00 173 GLN A N 1
ATOM 1439 C CA . GLN A 1 173 ? 9.575 5.712 34.120 1.00 38.00 173 GLN A CA 1
ATOM 1440 C C . GLN A 1 173 ? 8.781 5.277 35.348 1.00 38.00 173 GLN A C 1
ATOM 1442 O O . GLN A 1 173 ? 7.626 5.669 35.517 1.00 38.00 173 GLN A O 1
ATOM 1447 N N . ALA A 1 174 ? 9.380 4.376 36.117 1.00 40.56 174 ALA A N 1
ATOM 1448 C CA . ALA A 1 174 ? 8.895 3.959 37.412 1.00 40.56 174 ALA A CA 1
ATOM 1449 C C . ALA A 1 174 ? 8.766 5.205 38.297 1.00 40.56 174 ALA A C 1
ATOM 1451 O O . ALA A 1 174 ? 9.764 5.764 38.739 1.00 40.56 174 ALA A O 1
ATOM 1452 N N . SER A 1 175 ? 7.539 5.665 38.509 1.00 40.44 175 SER A N 1
ATOM 1453 C CA . SER A 1 175 ? 7.188 6.449 39.683 1.00 40.44 175 SER A CA 1
ATOM 1454 C C . SER A 1 175 ? 6.609 5.469 40.691 1.00 40.44 175 SER A C 1
ATOM 1456 O O . SER A 1 175 ? 5.402 5.262 40.727 1.00 40.44 175 SER A O 1
ATOM 1458 N N . ASP A 1 176 ? 7.499 4.816 41.425 1.00 43.78 176 ASP A N 1
ATOM 1459 C CA . ASP A 1 176 ? 7.219 4.263 42.742 1.00 43.78 176 ASP A CA 1
ATOM 1460 C C . ASP A 1 176 ? 8.507 4.389 43.555 1.00 43.78 176 ASP A C 1
ATOM 1462 O O . ASP A 1 176 ? 9.592 4.140 43.030 1.00 43.78 176 ASP A O 1
ATOM 1466 N N . GLN A 1 177 ? 8.336 4.753 44.828 1.00 38.78 177 GLN A N 1
ATOM 1467 C CA . GLN A 1 177 ? 9.340 5.075 45.854 1.00 38.78 177 GLN A CA 1
ATOM 1468 C C . GLN A 1 177 ? 9.740 6.559 45.924 1.00 38.78 177 GLN A C 1
ATOM 1470 O O . GLN A 1 177 ? 10.746 6.998 45.373 1.00 38.78 177 GLN A O 1
ATOM 1475 N N . ASN A 1 178 ? 8.938 7.352 46.646 1.00 38.34 178 ASN A N 1
ATOM 1476 C CA . ASN A 1 178 ? 9.267 7.692 48.041 1.00 38.34 178 ASN A CA 1
ATOM 1477 C C . ASN A 1 178 ? 8.163 8.566 48.669 1.00 38.34 178 ASN A C 1
ATOM 1479 O O . ASN A 1 178 ? 8.168 9.786 48.528 1.00 38.34 178 ASN A O 1
ATOM 1483 N N . GLU A 1 179 ? 7.250 7.930 49.405 1.00 43.81 179 GLU A N 1
ATOM 1484 C CA . GLU A 1 179 ? 6.616 8.522 50.588 1.00 43.81 179 GLU A CA 1
ATOM 1485 C C . GLU A 1 179 ? 7.088 7.714 51.806 1.00 43.81 179 GLU A C 1
ATOM 1487 O O . GLU A 1 179 ? 6.953 6.490 51.794 1.00 43.81 179 GLU A O 1
ATOM 1492 N N . THR A 1 180 ? 7.587 8.430 52.829 1.00 41.53 180 THR A N 1
ATOM 1493 C CA . THR A 1 180 ? 7.847 8.028 54.241 1.00 41.53 180 THR A CA 1
ATOM 1494 C C . THR A 1 180 ? 8.886 6.910 54.461 1.00 41.53 180 THR A C 1
ATOM 1496 O O . THR A 1 180 ? 8.753 5.828 53.907 1.00 41.53 180 THR A O 1
ATOM 1499 N N . ASP A 1 181 ? 9.985 7.070 55.210 1.00 41.66 181 ASP A N 1
ATOM 1500 C CA . ASP A 1 181 ? 10.307 7.909 56.385 1.00 41.66 181 ASP A CA 1
ATOM 1501 C C . ASP A 1 181 ? 11.697 8.576 56.316 1.00 41.66 181 ASP A C 1
ATOM 1503 O O . ASP A 1 181 ? 12.616 8.001 55.683 1.00 41.66 181 ASP A O 1
#

Foldseek 3Di:
DDPPVVVVVVLPVVLVVLVVVQVVQVVDPDPDDCVSVVVSVVSVLVVLVVVLVVLVVVCVVVVPPVVSLVVSLVSCVVCLVVLLQVLLVLLQPDDPQLLVLCVVCVVVLLVCLVVLVLVVNVVSSVVSCVVVVHDDDPSVVSLSDPSDDSVSNSSSVCSNSCSSNPPPPDPPPDPDDDDDD

Organism: NCBI:txid454188

Sequence (181 aa):
MDTTNTEKQTDIQNLDQLLKDLESQLKEVKPVNPEPFRDVFNRLVQYQRRFQQLLEWATDINRDNKDLQGIYREVAGWNASELVEDLKRKGYTCSSKIKKSFDLMGYRILEQVRYGKRDEVFHAILRIFMAAEEPFPKVLTEAFKPIYPDDLFKVFLFSFLSGVLNNQQKPKQASDQNETD